Protein 2IQT (pdb70)

InterPro domains:
  IPR000741 Fructose-bisphosphate aldolase, class-I [PF00274] (51-195)
  IPR000741 Fructose-bisphosphate aldolase, class-I [PTHR11627] (18-182)
  IPR013785 Aldolase-type TIM barrel [G3DSA:3.20.20.70] (1-293)
  IPR023014 Fructose-bisphosphate aldolase class I, Gram-positive bacteria-type [MF_00729] (2-292)
  IPR023014 Fructose-bisphosphate aldolase class I, Gram-positive bacteria-type [cd00949] (3-292)

Foldseek 3Di:
DVLVVLQCLLDQFAFEEELADDLVCVQVLQVLQVRHPVNDDDSVSCVSSLVCLLCPFPLLQPSNHAEYEYHPVCCDDRPRNPQCCCCVVRVHQYEYEQDDDWDPDDQQWTADDDPCSLVSLLVCVVVVHAAYEEIEGQELGLVRLLVNQVSQVVSQVSSVVSNHAYERYYEYAPPRPCQQNSVVSNLVSNVVSLVVDDDHYEYALGPDQQPCVCVCPRPRAYEYEPNPPALVVSLVSLLRHARYAYHYYSRLQRPHHDPDDSVVNSCSNVSSVSSSNSRHD

Nearest PDB structures (foldseek):
  2iqt-assembly1_A-2  TM=9.995E-01  e=3.490E-53  Porphyromonas gingivalis W83
  5vyz-assembly1_D  TM=4.559E-01  e=9.485E-04  Lactococcus lactis
  2wzi-assembly1_A  TM=6.505E-01  e=6.776E-01  Bacteroides thetaiotaomicron VPI-5482
  5fky-assembly2_B  TM=4.372E-01  e=2.357E-01  Bacteroides thetaiotaomicron
  2w66-assembly2_B  TM=3.744E-01  e=8.080E-01  Bacteroides thetaiotaomicron VPI-5482

Radius of gyration: 18.09 Å; Cα contacts (8 Å, |Δi|>4): 514; chains: 1; bounding box: 42×44×44 Å

Organism: Porphyromonas gingivalis (strain ATCC BAA-308 / W83) (NCBI:txid242619)

B-factor: mean 35.45, std 6.92, range [2.0, 76.49]

CATH classification: 3.20.20.70

Structure (mmCIF, N/CA/C/O backbone):
data_2IQT
#
_entry.id   2IQT
#
_cell.length_a   68.737
_cell.length_b   68.737
_cell.length_c   154.113
_cell.angle_alpha   90.00
_cell.angle_beta   90.00
_cell.angle_gamma   120.00
#
_symmetry.space_group_name_H-M   'P 31 2 1'
#
loop_
_entity.id
_entity.type
_entity.pdbx_description
1 polymer 'Fructose-bisphosphate aldolase class 1'
2 water water
#
loop_
_atom_site.group_PDB
_atom_site.id
_atom_site.type_symbol
_atom_site.label_atom_id
_atom_site.label_alt_id
_atom_site.label_comp_id
_atom_site.label_asym_id
_atom_site.label_entity_id
_atom_site.label_seq_id
_atom_site.pdbx_PDB_ins_code
_atom_site.Cartn_x
_atom_site.Cartn_y
_atom_site.Cartn_z
_atom_site.occupancy
_atom_site.B_iso_or_equiv
_atom_site.auth_seq_id
_atom_site.auth_comp_id
_atom_site.auth_asym_id
_atom_site.auth_atom_id
_atom_site.pdbx_PDB_model_num
ATOM 1 N N . ASN A 1 2 ? 25.322 25.096 39.652 1.00 72.38 -1 ASN A N 1
ATOM 2 C CA . ASN A 1 2 ? 25.139 26.013 38.476 1.00 72.70 -1 ASN A CA 1
ATOM 3 C C . ASN A 1 2 ? 23.803 26.782 38.530 1.00 71.78 -1 ASN A C 1
ATOM 4 O O . ASN A 1 2 ? 23.777 28.017 38.651 1.00 71.62 -1 ASN A O 1
ATOM 9 N N . ALA A 1 3 ? 22.705 26.034 38.415 1.00 70.60 0 ALA A N 1
ATOM 10 C CA . ALA A 1 3 ? 21.370 26.602 38.505 1.00 69.02 0 ALA A CA 1
ATOM 11 C C . ALA A 1 3 ? 20.888 26.556 39.951 1.00 67.53 0 ALA A C 1
ATOM 12 O O . ALA A 1 3 ? 20.080 27.396 40.331 1.00 67.56 0 ALA A O 1
ATOM 22 N N . ASN A 1 5 ? 23.353 26.844 42.657 1.00 57.67 2 ASN A N 1
ATOM 23 C CA . ASN A 1 5 ? 24.197 28.025 42.847 1.00 55.09 2 ASN A CA 1
ATOM 24 C C . ASN A 1 5 ? 23.467 29.359 42.652 1.00 53.36 2 ASN A C 1
ATOM 25 O O . ASN A 1 5 ? 23.378 30.142 43.597 1.00 52.70 2 ASN A O 1
ATOM 30 N N . LYS A 1 6 ? 22.938 29.596 41.445 1.00 51.13 3 LYS A N 1
ATOM 31 C CA . LYS A 1 6 ? 22.220 30.836 41.116 1.00 49.30 3 LYS A CA 1
ATOM 32 C C . LYS A 1 6 ? 20.892 30.999 41.861 1.00 47.09 3 LYS A C 1
ATOM 33 O O . LYS A 1 6 ? 20.569 32.106 42.280 1.00 47.04 3 LYS A O 1
ATOM 39 N N . GLU A 1 7 ? 20.140 29.913 42.030 1.00 44.42 4 GLU A N 1
ATOM 40 C CA . GLU A 1 7 ? 18.924 29.912 42.856 1.00 43.01 4 GLU A CA 1
ATOM 41 C C . GLU A 1 7 ? 19.242 30.073 44.355 1.00 40.95 4 GLU A C 1
ATOM 42 O O . GLU A 1 7 ? 18.499 30.723 45.086 1.00 40.85 4 GLU A O 1
ATOM 48 N N . GLN A 1 8 ? 20.342 29.470 44.798 1.00 38.38 5 GLN A N 1
ATOM 49 C CA . GLN A 1 8 ? 20.810 29.624 46.149 1.00 36.48 5 GLN A CA 1
ATOM 50 C C . GLN A 1 8 ? 21.324 31.060 46.361 1.00 36.16 5 GLN A C 1
ATOM 51 O O . GLN A 1 8 ? 21.162 31.622 47.437 1.00 35.91 5 GLN A O 1
ATOM 57 N N . LEU A 1 9 ? 21.928 31.656 45.343 1.00 35.36 6 LEU A N 1
ATOM 58 C CA . LEU A 1 9 ? 22.507 32.980 45.509 1.00 35.76 6 LEU A CA 1
ATOM 59 C C . LEU A 1 9 ? 21.350 33.932 45.708 1.00 35.74 6 LEU A C 1
ATOM 60 O O . LEU A 1 9 ? 21.365 34.753 46.632 1.00 35.46 6 LEU A O 1
ATOM 65 N N . GLN A 1 10 ? 20.355 33.805 44.826 1.00 35.50 7 GLN A N 1
ATOM 66 C CA . GLN A 1 10 ? 19.096 34.542 44.929 1.00 35.53 7 GLN A CA 1
ATOM 67 C C . GLN A 1 10 ? 18.405 34.435 46.289 1.00 34.04 7 GLN A C 1
ATOM 68 O O . GLN A 1 10 ? 17.952 35.450 46.824 1.00 34.12 7 GLN A O 1
ATOM 74 N N A GLN A 1 11 ? 18.301 33.217 46.819 0.60 32.84 8 GLN A N 1
ATOM 75 N N B GLN A 1 11 ? 18.360 33.227 46.855 0.40 33.72 8 GLN A N 1
ATOM 76 C CA A GLN A 1 11 ? 17.717 33.017 48.138 0.60 32.09 8 GLN A CA 1
ATOM 77 C CA B GLN A 1 11 ? 17.727 32.983 48.158 0.40 33.55 8 GLN A CA 1
ATOM 78 C C A GLN A 1 11 ? 18.510 33.855 49.127 0.60 32.71 8 GLN A C 1
ATOM 79 C C B GLN A 1 11 ? 18.496 33.623 49.305 0.40 33.57 8 GLN A C 1
ATOM 80 O O A GLN A 1 11 ? 17.952 34.742 49.780 0.60 32.96 8 GLN A O 1
ATOM 81 O O B GLN A 1 11 ? 17.910 34.084 50.291 0.40 33.87 8 GLN A O 1
ATOM 100 N N . ARG A 1 13 ? 20.562 36.311 48.863 1.00 33.27 10 ARG A N 1
ATOM 101 C CA . ARG A 1 13 ? 20.450 37.746 48.704 1.00 34.83 10 ARG A CA 1
ATOM 102 C C . ARG A 1 13 ? 19.052 38.340 48.992 1.00 34.28 10 ARG A C 1
ATOM 103 O O . ARG A 1 13 ? 18.966 39.337 49.681 1.00 33.94 10 ARG A O 1
ATOM 111 N N A GLN A 1 14 ? 18.002 37.701 48.471 0.50 34.16 11 GLN A N 1
ATOM 112 N N B GLN A 1 14 ? 17.973 37.721 48.506 0.50 34.43 11 GLN A N 1
ATOM 113 C CA A GLN A 1 14 ? 16.661 38.279 48.450 0.50 34.24 11 GLN A CA 1
ATOM 114 C CA B GLN A 1 14 ? 16.659 38.380 48.547 0.50 34.72 11 GLN A CA 1
ATOM 115 C C A GLN A 1 14 ? 15.733 37.747 49.543 0.50 34.17 11 GLN A C 1
ATOM 116 C C B GLN A 1 14 ? 15.521 37.675 49.311 0.50 34.47 11 GLN A C 1
ATOM 117 O O A GLN A 1 14 ? 15.042 38.528 50.200 0.50 34.64 11 GLN A O 1
ATOM 118 O O B GLN A 1 14 ? 14.452 38.270 49.508 0.50 34.66 11 GLN A O 1
ATOM 129 N N . ALA A 1 15 ? 15.715 36.432 49.734 1.00 33.82 12 ALA A N 1
ATOM 130 C CA . ALA A 1 15 ? 14.686 35.776 50.550 1.00 33.91 12 ALA A CA 1
ATOM 131 C C . ALA A 1 15 ? 14.582 36.309 51.990 1.00 33.24 12 ALA A C 1
ATOM 132 O O . ALA A 1 15 ? 15.582 36.449 52.639 1.00 33.64 12 ALA A O 1
ATOM 134 N N . PRO A 1 16 ? 13.362 36.627 52.477 1.00 32.89 13 PRO A N 1
ATOM 135 C CA . PRO A 1 16 ? 13.249 36.926 53.900 1.00 32.69 13 PRO A CA 1
ATOM 136 C C . PRO A 1 16 ? 13.331 35.655 54.781 1.00 32.80 13 PRO A C 1
ATOM 137 O O . PRO A 1 16 ? 12.890 34.591 54.370 1.00 32.86 13 PRO A O 1
ATOM 141 N N . GLY A 1 17 ? 13.872 35.777 55.993 1.00 33.00 14 GLY A N 1
ATOM 142 C CA . GLY A 1 17 ? 14.086 34.615 56.842 1.00 32.50 14 GLY A CA 1
ATOM 143 C C . GLY A 1 17 ? 15.475 34.657 57.453 1.00 32.26 14 GLY A C 1
ATOM 144 O O . GLY A 1 17 ? 16.109 35.707 57.477 1.00 32.84 14 GLY A O 1
ATOM 145 N N . PHE A 1 18 ? 15.962 33.534 57.957 1.00 31.20 15 PHE A N 1
ATOM 146 C CA . PHE A 1 18 ? 17.200 33.576 58.711 1.00 31.05 15 PHE A CA 1
ATOM 147 C C . PHE A 1 18 ? 17.950 32.252 58.586 1.00 31.43 15 PHE A C 1
ATOM 148 O O . PHE A 1 18 ? 17.470 31.312 57.949 1.00 30.66 15 PHE A O 1
ATOM 156 N N . VAL A 1 19 ? 19.138 32.195 59.177 1.00 31.40 16 VAL A N 1
ATOM 157 C CA . VAL A 1 19 ? 19.958 31.025 59.031 1.00 31.38 16 VAL A CA 1
ATOM 158 C C . VAL A 1 19 ? 20.054 30.354 60.378 1.00 31.26 16 VAL A C 1
ATOM 159 O O . VAL A 1 19 ? 20.256 31.038 61.384 1.00 33.04 16 VAL A O 1
ATOM 163 N N . GLY A 1 20 ? 19.883 29.039 60.419 1.00 30.15 17 GLY A N 1
ATOM 164 C CA . GLY A 1 20 ? 20.130 28.290 61.650 1.00 30.73 17 GLY A CA 1
ATOM 165 C C . GLY A 1 20 ? 21.571 27.779 61.737 1.00 31.27 17 GLY A C 1
ATOM 166 O O . GLY A 1 20 ? 22.086 27.133 60.807 1.00 31.82 17 GLY A O 1
ATOM 167 N N . ALA A 1 21 ? 22.242 28.073 62.844 1.00 31.29 18 ALA A N 1
ATOM 168 C CA . ALA A 1 21 ? 23.653 27.667 62.988 1.00 31.32 18 ALA A CA 1
ATOM 169 C C . ALA A 1 21 ? 23.680 26.349 63.763 1.00 30.79 18 ALA A C 1
ATOM 170 O O . ALA A 1 21 ? 23.222 26.297 64.902 1.00 31.62 18 ALA A O 1
ATOM 172 N N . LEU A 1 22 ? 24.160 25.290 63.119 1.00 30.51 19 LEU A N 1
ATOM 173 C CA . LEU A 1 22 ? 24.211 23.945 63.687 1.00 30.37 19 LEU A CA 1
ATOM 174 C C . LEU A 1 22 ? 25.670 23.449 63.747 1.00 31.45 19 LEU A C 1
ATOM 175 O O . LEU A 1 22 ? 25.940 22.240 63.876 1.00 31.38 19 LEU A O 1
ATOM 180 N N . ASP A 1 23 ? 26.596 24.410 63.722 1.00 32.03 20 ASP A N 1
ATOM 181 C CA . ASP A 1 23 ? 27.960 24.154 63.385 1.00 33.42 20 ASP A CA 1
ATOM 182 C C . ASP A 1 23 ? 28.872 23.994 64.597 1.00 34.42 20 ASP A C 1
ATOM 183 O O . ASP A 1 23 ? 30.053 24.326 64.515 1.00 35.07 20 ASP A O 1
ATOM 188 N N . GLN A 1 24 ? 28.344 23.489 65.709 1.00 35.32 21 GLN A N 1
ATOM 189 C CA . GLN A 1 24 ? 29.178 23.270 66.902 1.00 35.70 21 GLN A CA 1
ATOM 190 C C . GLN A 1 24 ? 30.235 22.208 66.656 1.00 35.61 21 GLN A C 1
ATOM 191 O O . GLN A 1 24 ? 29.886 21.084 66.304 1.00 35.74 21 GLN A O 1
ATOM 197 N N . SER A 1 25 ? 31.509 22.567 66.849 1.00 35.62 22 SER A N 1
ATOM 198 C CA . SER A 1 25 ? 32.628 21.621 66.863 1.00 36.90 22 SER A CA 1
ATOM 199 C C . SER A 1 25 ? 32.501 20.612 68.020 1.00 37.56 22 SER A C 1
ATOM 200 O O . SER A 1 25 ? 31.640 20.758 68.893 1.00 37.31 22 SER A O 1
ATOM 203 N N . GLY A 1 26 ? 33.374 19.607 68.031 1.00 38.01 23 GLY A N 1
ATOM 204 C CA . GLY A 1 26 ? 33.401 18.614 69.096 1.00 38.90 23 GLY A CA 1
ATOM 205 C C . GLY A 1 26 ? 33.546 19.280 70.458 1.00 39.62 23 GLY A C 1
ATOM 206 O O . GLY A 1 26 ? 32.885 18.891 71.432 1.00 40.02 23 GLY A O 1
ATOM 207 N N . GLY A 1 27 ? 34.383 20.305 70.529 1.00 39.33 24 GLY A N 1
ATOM 208 C CA . GLY A 1 27 ? 34.634 20.955 71.801 1.00 39.57 24 GLY A CA 1
ATOM 209 C C . GLY A 1 27 ? 33.413 21.667 72.354 1.00 39.62 24 GLY A C 1
ATOM 210 O O . GLY A 1 27 ? 33.321 21.895 73.544 1.00 40.39 24 GLY A O 1
ATOM 211 N N . SER A 1 28 ? 32.482 22.041 71.489 1.00 39.35 25 SER A N 1
ATOM 212 C CA . SER A 1 28 ? 31.275 22.728 71.909 1.00 39.38 25 SER A CA 1
ATOM 213 C C . SER A 1 28 ? 30.033 21.819 71.942 1.00 39.62 25 SER A C 1
ATOM 214 O O . SER A 1 28 ? 28.932 22.287 72.245 1.00 39.90 25 SER A O 1
ATOM 217 N N . THR A 1 29 ? 30.182 20.528 71.644 1.00 39.60 26 THR A N 1
ATOM 218 C CA . THR A 1 29 ? 28.988 19.688 71.597 1.00 39.98 26 THR A CA 1
ATOM 219 C C . THR A 1 29 ? 28.450 19.218 72.950 1.00 39.65 26 THR A C 1
ATOM 220 O O . THR A 1 29 ? 27.244 19.098 73.093 1.00 40.10 26 THR A O 1
ATOM 224 N N . PRO A 1 30 ? 29.323 18.977 73.953 1.00 39.98 27 PRO A N 1
ATOM 225 C CA . PRO A 1 30 ? 28.767 18.634 75.294 1.00 39.38 27 PRO A CA 1
ATOM 226 C C . PRO A 1 30 ? 27.809 19.691 75.841 1.00 39.00 27 PRO A C 1
ATOM 227 O O . PRO A 1 30 ? 26.767 19.348 76.391 1.00 38.74 27 PRO A O 1
ATOM 231 N N . LYS A 1 31 ? 28.155 20.956 75.661 1.00 38.95 28 LYS A N 1
ATOM 232 C CA . LYS A 1 31 ? 27.347 22.089 76.116 1.00 39.89 28 LYS A CA 1
ATOM 233 C C . LYS A 1 31 ? 25.984 22.134 75.429 1.00 39.09 28 LYS A C 1
ATOM 234 O O . LYS A 1 31 ? 24.972 22.464 76.081 1.00 39.48 28 LYS A O 1
ATOM 240 N N . ALA A 1 32 ? 25.961 21.823 74.123 1.00 37.69 29 ALA A N 1
ATOM 241 C CA . ALA A 1 32 ? 24.716 21.812 73.362 1.00 36.89 29 ALA A CA 1
ATOM 242 C C . ALA A 1 32 ? 23.842 20.611 73.733 1.00 36.30 29 ALA A C 1
ATOM 243 O O . ALA A 1 32 ? 22.614 20.737 73.820 1.00 35.72 29 ALA A O 1
ATOM 245 N N . LEU A 1 33 ? 24.487 19.458 73.926 1.00 35.81 30 LEU A N 1
ATOM 246 C CA . LEU A 1 33 ? 23.820 18.244 74.365 1.00 35.86 30 LEU A CA 1
ATOM 247 C C . LEU A 1 33 ? 23.164 18.420 75.764 1.00 36.24 30 LEU A C 1
ATOM 248 O O . LEU A 1 33 ? 21.959 18.145 75.922 1.00 36.27 30 LEU A O 1
ATOM 253 N N . LYS A 1 34 ? 23.937 18.900 76.746 1.00 35.70 31 LYS A N 1
ATOM 254 C CA . LYS A 1 34 ? 23.432 19.185 78.101 1.00 36.45 31 LYS A CA 1
ATOM 255 C C . LYS A 1 34 ? 22.215 20.095 78.070 1.00 35.68 31 LYS A C 1
ATOM 256 O O . LYS A 1 34 ? 21.244 19.860 78.779 1.00 35.11 31 LYS A O 1
ATOM 262 N N . ALA A 1 35 ? 22.269 21.134 77.242 1.00 35.26 32 ALA A N 1
ATOM 263 C CA . ALA A 1 35 ? 21.151 22.076 77.105 1.00 34.71 32 ALA A CA 1
ATOM 264 C C . ALA A 1 35 ? 19.922 21.405 76.470 1.00 34.69 32 ALA A C 1
ATOM 265 O O . ALA A 1 35 ? 18.785 21.864 76.653 1.00 33.74 32 ALA A O 1
ATOM 267 N N . TYR A 1 36 ? 20.173 20.324 75.720 1.00 34.01 33 TYR A N 1
ATOM 268 C CA . TYR A 1 36 ? 19.112 19.464 75.177 1.00 33.64 33 TYR A CA 1
ATOM 269 C C . TYR A 1 36 ? 18.720 18.328 76.200 1.00 33.75 33 TYR A C 1
ATOM 270 O O . TYR A 1 36 ? 17.937 17.424 75.887 1.00 33.82 33 TYR A O 1
ATOM 279 N N . GLY A 1 37 ? 19.259 18.382 77.413 1.00 33.57 34 GLY A N 1
ATOM 280 C CA . GLY A 1 37 ? 18.913 17.403 78.441 1.00 34.60 34 GLY A CA 1
ATOM 281 C C . GLY A 1 37 ? 19.745 16.130 78.383 1.00 36.03 34 GLY A C 1
ATOM 282 O O . GLY A 1 37 ? 19.412 15.108 79.019 1.00 35.30 34 GLY A O 1
ATOM 283 N N . ILE A 1 38 ? 20.817 16.168 77.592 1.00 37.47 35 ILE A N 1
ATOM 284 C CA . ILE A 1 38 ? 21.728 15.038 77.534 1.00 38.89 35 ILE A CA 1
ATOM 285 C C . ILE A 1 38 ? 23.029 15.367 78.281 1.00 39.43 35 ILE A C 1
ATOM 286 O O . ILE A 1 38 ? 23.901 16.059 77.762 1.00 38.84 35 ILE A O 1
ATOM 291 N N . GLN A 1 39 ? 23.120 14.874 79.515 1.00 40.21 36 GLN A N 1
ATOM 292 C CA . GLN A 1 39 ? 24.224 15.194 80.406 1.00 41.69 36 GLN A CA 1
ATOM 293 C C . GLN A 1 39 ? 25.482 14.438 79.973 1.00 42.56 36 GLN A C 1
ATOM 294 O O . GLN A 1 39 ? 25.380 13.321 79.473 1.00 41.80 36 GLN A O 1
ATOM 300 N N . PRO A 1 40 ? 26.682 15.031 80.198 1.00 43.69 37 PRO A N 1
ATOM 301 C CA . PRO A 1 40 ? 27.967 14.410 79.799 1.00 44.08 37 PRO A CA 1
ATOM 302 C C . PRO A 1 40 ? 28.001 12.958 80.259 1.00 45.01 37 PRO A C 1
ATOM 303 O O . PRO A 1 40 ? 28.500 12.080 79.553 1.00 44.97 37 PRO A O 1
ATOM 307 N N A ASP A 1 41 ? 27.393 12.729 81.424 0.50 45.45 38 ASP A N 1
ATOM 308 N N B ASP A 1 41 ? 27.549 12.781 81.501 0.50 45.47 38 ASP A N 1
ATOM 309 C CA A ASP A 1 41 ? 27.351 11.439 82.091 0.50 45.76 38 ASP A CA 1
ATOM 310 C CA B ASP A 1 41 ? 27.077 11.551 82.139 0.50 45.75 38 ASP A CA 1
ATOM 311 C C A ASP A 1 41 ? 26.619 10.352 81.276 0.50 45.64 38 ASP A C 1
ATOM 312 C C B ASP A 1 41 ? 26.700 10.390 81.222 0.50 45.64 38 ASP A C 1
ATOM 313 O O A ASP A 1 41 ? 26.634 9.186 81.671 0.50 45.34 38 ASP A O 1
ATOM 314 O O B ASP A 1 41 ? 27.041 9.239 81.486 0.50 45.34 38 ASP A O 1
ATOM 323 N N . ALA A 1 42 ? 25.993 10.721 80.149 1.00 45.62 39 ALA A N 1
ATOM 324 C CA . ALA A 1 42 ? 25.165 9.766 79.380 1.00 45.78 39 ALA A CA 1
ATOM 325 C C . ALA A 1 42 ? 25.818 9.088 78.194 1.00 46.11 39 ALA A C 1
ATOM 326 O O . ALA A 1 42 ? 25.197 8.258 77.530 1.00 46.25 39 ALA A O 1
ATOM 328 N N . TYR A 1 43 ? 27.055 9.472 77.915 1.00 46.60 40 TYR A N 1
ATOM 329 C CA . TYR A 1 43 ? 27.849 8.899 76.840 1.00 46.80 40 TYR A CA 1
ATOM 330 C C . TYR A 1 43 ? 29.263 8.940 77.356 1.00 48.25 40 TYR A C 1
ATOM 331 O O . TYR A 1 43 ? 29.564 9.773 78.212 1.00 48.29 40 TYR A O 1
ATOM 340 N N . GLN A 1 44 ? 30.136 8.060 76.864 1.00 49.81 41 GLN A N 1
ATOM 341 C CA . GLN A 1 44 ? 31.535 8.098 77.325 1.00 51.70 41 GLN A CA 1
ATOM 342 C C . GLN A 1 44 ? 32.580 7.811 76.264 1.00 50.93 41 GLN A C 1
ATOM 343 O O . GLN A 1 44 ? 33.745 7.571 76.579 1.00 51.14 41 GLN A O 1
ATOM 349 N N . SER A 1 45 ? 32.157 7.869 75.011 1.00 50.15 42 SER A N 1
ATOM 350 C CA . SER A 1 45 ? 33.097 7.994 73.927 1.00 49.47 42 SER A CA 1
ATOM 351 C C . SER A 1 45 ? 32.711 9.178 73.064 1.00 49.07 42 SER A C 1
ATOM 352 O O . SER A 1 45 ? 31.585 9.666 73.112 1.00 48.62 42 SER A O 1
ATOM 355 N N . GLU A 1 46 ? 33.683 9.645 72.291 1.00 48.97 43 GLU A N 1
ATOM 356 C CA . GLU A 1 46 ? 33.495 10.724 71.355 1.00 48.54 43 GLU A CA 1
ATOM 357 C C . GLU A 1 46 ? 32.537 10.341 70.219 1.00 47.93 43 GLU A C 1
ATOM 358 O O . GLU A 1 46 ? 31.770 11.197 69.737 1.00 48.10 43 GLU A O 1
ATOM 364 N N A GLU A 1 47 ? 32.578 9.070 69.803 0.55 47.73 44 GLU A N 1
ATOM 365 N N B GLU A 1 47 ? 32.583 9.068 69.828 0.15 47.70 44 GLU A N 1
ATOM 366 N N C GLU A 1 47 ? 32.555 9.077 69.802 0.30 47.48 44 GLU A N 1
ATOM 367 C CA A GLU A 1 47 ? 31.692 8.540 68.752 0.55 47.58 44 GLU A CA 1
ATOM 368 C CA B GLU A 1 47 ? 31.741 8.505 68.771 0.15 47.36 44 GLU A CA 1
ATOM 369 C CA C GLU A 1 47 ? 31.683 8.640 68.708 0.30 46.98 44 GLU A CA 1
ATOM 370 C C A GLU A 1 47 ? 30.237 8.569 69.196 0.55 47.16 44 GLU A C 1
ATOM 371 C C B GLU A 1 47 ? 30.267 8.505 69.175 0.15 47.11 44 GLU A C 1
ATOM 372 C C C GLU A 1 47 ? 30.222 8.459 69.152 0.30 46.88 44 GLU A C 1
ATOM 373 O O A GLU A 1 47 ? 29.345 8.971 68.441 0.55 47.23 44 GLU A O 1
ATOM 374 O O B GLU A 1 47 ? 29.392 8.835 68.373 0.15 47.13 44 GLU A O 1
ATOM 375 O O C GLU A 1 47 ? 29.305 8.622 68.346 0.30 46.95 44 GLU A O 1
ATOM 391 N N . GLU A 1 48 ? 30.012 8.132 70.428 1.00 46.87 45 GLU A N 1
ATOM 392 C CA . GLU A 1 48 ? 28.673 8.136 71.022 1.00 46.30 45 GLU A CA 1
ATOM 393 C C . GLU A 1 48 ? 28.164 9.578 71.163 1.00 44.74 45 GLU A C 1
ATOM 394 O O . GLU A 1 48 ? 27.028 9.854 70.829 1.00 44.98 45 GLU A O 1
ATOM 408 N N . PHE A 1 50 ? 28.991 12.162 69.297 1.00 41.23 47 PHE A N 1
ATOM 409 C CA . PHE A 1 50 ? 28.754 12.682 67.965 1.00 40.90 47 PHE A CA 1
ATOM 410 C C . PHE A 1 50 ? 27.512 12.114 67.314 1.00 41.25 47 PHE A C 1
ATOM 411 O O . PHE A 1 50 ? 26.852 12.807 66.530 1.00 41.80 47 PHE A O 1
ATOM 419 N N . ASP A 1 51 ? 27.191 10.859 67.631 1.00 41.18 48 ASP A N 1
ATOM 420 C CA . ASP A 1 51 ? 25.920 10.260 67.224 1.00 41.31 48 ASP A CA 1
ATOM 421 C C . ASP A 1 51 ? 24.786 11.023 67.867 1.00 39.77 48 ASP A C 1
ATOM 422 O O . ASP A 1 51 ? 23.797 11.368 67.215 1.00 39.34 48 ASP A O 1
ATOM 427 N N . LEU A 1 52 ? 24.940 11.250 69.170 1.00 37.85 49 LEU A N 1
ATOM 428 C CA . LEU A 1 52 ? 23.923 11.878 69.968 1.00 36.34 49 LEU A CA 1
ATOM 429 C C . LEU A 1 52 ? 23.572 13.291 69.436 1.00 36.44 49 LEU A C 1
ATOM 430 O O . LEU A 1 52 ? 22.392 13.612 69.240 1.00 35.52 49 LEU A O 1
ATOM 435 N N . ILE A 1 53 ? 24.586 14.115 69.157 1.00 36.76 50 ILE A N 1
ATOM 436 C CA . ILE A 1 53 ? 24.315 15.421 68.560 1.00 37.35 50 ILE A CA 1
ATOM 437 C C . ILE A 1 53 ? 23.829 15.242 67.113 1.00 37.79 50 ILE A C 1
ATOM 438 O O . ILE A 1 53 ? 23.096 16.074 66.626 1.00 38.23 50 ILE A O 1
ATOM 443 N N . HIS A 1 54 ? 24.201 14.156 66.436 1.00 38.18 51 HIS A N 1
ATOM 444 C CA . HIS A 1 54 ? 23.686 13.975 65.082 1.00 39.14 51 HIS A CA 1
ATOM 445 C C . HIS A 1 54 ? 22.210 13.590 65.062 1.00 39.46 51 HIS A C 1
ATOM 446 O O . HIS A 1 54 ? 21.482 13.979 64.147 1.00 39.84 51 HIS A O 1
ATOM 453 N N . GLN A 1 55 ? 21.771 12.835 66.063 1.00 39.48 52 GLN A N 1
ATOM 454 C CA . GLN A 1 55 ? 20.353 12.525 66.184 1.00 40.11 52 GLN A CA 1
ATOM 455 C C . GLN A 1 55 ? 19.563 13.806 66.429 1.00 39.29 52 GLN A C 1
ATOM 456 O O . GLN A 1 55 ? 18.523 13.993 65.816 1.00 39.19 52 GLN A O 1
ATOM 470 N N . ARG A 1 57 ? 20.358 17.053 65.630 1.00 35.67 54 ARG A N 1
ATOM 471 C CA . ARG A 1 57 ? 20.271 17.788 64.382 1.00 35.27 54 ARG A CA 1
ATOM 472 C C . ARG A 1 57 ? 19.348 17.129 63.345 1.00 33.99 54 ARG A C 1
ATOM 473 O O . ARG A 1 57 ? 18.628 17.824 62.666 1.00 33.61 54 ARG A O 1
ATOM 481 N N . THR A 1 58 ? 19.357 15.804 63.253 1.00 34.07 55 THR A N 1
ATOM 482 C CA . THR A 1 58 ? 18.455 15.075 62.359 1.00 34.72 55 THR A CA 1
ATOM 483 C C . THR A 1 58 ? 17.015 15.325 62.768 1.00 35.80 55 THR A C 1
ATOM 484 O O . THR A 1 58 ? 16.142 15.538 61.913 1.00 36.93 55 THR A O 1
ATOM 488 N N . ARG A 1 59 ? 16.775 15.299 64.077 1.00 35.71 56 ARG A N 1
ATOM 489 C CA . ARG A 1 59 ? 15.451 15.522 64.609 1.00 35.80 56 ARG A CA 1
ATOM 490 C C . ARG A 1 59 ? 14.988 16.942 64.311 1.00 35.43 56 ARG A C 1
ATOM 491 O O . ARG A 1 59 ? 13.822 17.157 64.029 1.00 36.48 56 ARG A O 1
ATOM 507 N N . ILE A 1 61 ? 16.212 18.806 61.639 1.00 34.50 58 ILE A N 1
ATOM 508 C CA . ILE A 1 61 ? 16.160 18.989 60.197 1.00 34.21 58 ILE A CA 1
ATOM 509 C C . ILE A 1 61 ? 14.976 18.271 59.566 1.00 34.55 58 ILE A C 1
ATOM 510 O O . ILE A 1 61 ? 14.372 18.791 58.613 1.00 33.93 58 ILE A O 1
ATOM 515 N N . THR A 1 62 ? 14.621 17.106 60.121 1.00 34.83 59 THR A N 1
ATOM 516 C CA . THR A 1 62 ? 13.487 16.329 59.599 1.00 35.38 59 THR A CA 1
ATOM 517 C C . THR A 1 62 ? 12.159 16.811 60.140 1.00 35.88 59 THR A C 1
ATOM 518 O O . THR A 1 62 ? 11.108 16.450 59.628 1.00 36.28 59 THR A O 1
ATOM 522 N N . SER A 1 63 ? 12.198 17.638 61.171 1.00 36.55 60 SER A N 1
ATOM 523 C CA . SER A 1 63 ? 10.967 18.162 61.733 1.00 37.13 60 SER A CA 1
ATOM 524 C C . SER A 1 63 ? 10.211 19.085 60.769 1.00 37.56 60 SER A C 1
ATOM 525 O O . SER A 1 63 ? 10.840 19.851 60.032 1.00 38.03 60 SER A O 1
ATOM 528 N N . PRO A 1 64 ? 8.857 19.025 60.776 1.00 38.02 61 PRO A N 1
ATOM 529 C CA . PRO A 1 64 ? 8.031 19.933 59.964 1.00 38.56 61 PRO A CA 1
ATOM 530 C C . PRO A 1 64 ? 8.353 21.409 60.175 1.00 38.66 61 PRO A C 1
ATOM 531 O O . PRO A 1 64 ? 8.044 22.242 59.324 1.00 39.72 61 PRO A O 1
ATOM 535 N N . ALA A 1 65 ? 8.940 21.743 61.306 1.00 37.68 62 ALA A N 1
ATOM 536 C CA . ALA A 1 65 ? 9.224 23.122 61.575 1.00 37.30 62 ALA A CA 1
ATOM 537 C C . ALA A 1 6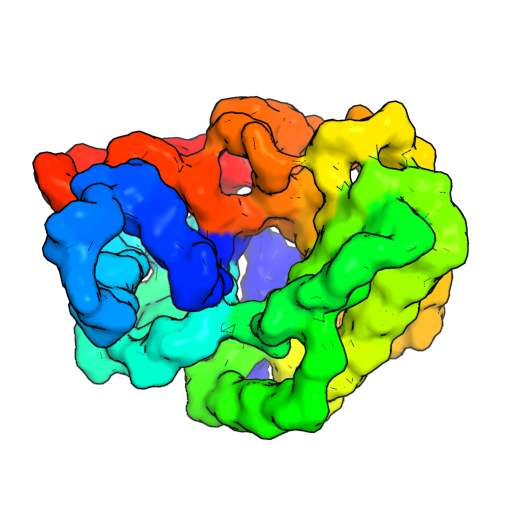5 ? 10.323 23.609 60.629 1.00 37.42 62 ALA A C 1
ATOM 538 O O . ALA A 1 65 ? 10.335 24.761 60.223 1.00 38.11 62 ALA A O 1
ATOM 540 N N . PHE A 1 66 ? 11.234 22.720 60.260 1.00 37.30 63 PHE A N 1
ATOM 541 C CA . PHE A 1 66 ? 12.286 23.055 59.316 1.00 36.66 63 PHE A CA 1
ATOM 542 C C . PHE A 1 66 ? 11.839 23.079 57.861 1.00 36.91 63 PHE A C 1
ATOM 543 O O . PHE A 1 66 ? 12.671 23.249 56.964 1.00 36.84 63 PHE A O 1
ATOM 551 N N . ALA A 1 67 ? 10.537 22.904 57.617 1.00 36.67 64 ALA A N 1
ATOM 552 C CA . ALA A 1 67 ? 10.035 22.908 56.238 1.00 37.05 64 ALA A CA 1
ATOM 553 C C . ALA A 1 67 ? 9.259 24.182 55.926 1.00 37.13 64 ALA A C 1
ATOM 554 O O . ALA A 1 67 ? 8.389 24.183 55.085 1.00 38.77 64 ALA A O 1
ATOM 556 N N . THR A 1 68 ? 9.612 25.276 56.569 1.00 37.17 65 THR A N 1
ATOM 557 C CA . THR A 1 68 ? 8.808 26.491 56.542 1.00 37.19 65 THR A CA 1
ATOM 558 C C . THR A 1 68 ? 9.230 27.570 55.577 1.00 36.73 65 THR A C 1
ATOM 559 O O . THR A 1 68 ? 8.446 28.478 55.324 1.00 37.95 65 THR A O 1
ATOM 563 N N . GLY A 1 69 ? 10.473 27.553 55.109 1.00 35.84 66 GLY A N 1
ATOM 564 C CA . GLY A 1 69 ? 10.967 28.683 54.322 1.00 34.71 66 GLY A CA 1
ATOM 565 C C . GLY A 1 69 ? 11.350 29.936 55.108 1.00 33.99 66 GLY A C 1
ATOM 566 O O . GLY A 1 69 ? 11.828 30.939 54.524 1.00 33.73 66 GLY A O 1
ATOM 567 N N . LYS A 1 70 ? 11.144 29.886 56.420 1.00 33.21 67 LYS A N 1
ATOM 568 C CA . LYS A 1 70 ? 11.544 30.978 57.314 1.00 32.52 67 LYS A CA 1
ATOM 569 C C . LYS A 1 70 ? 13.027 30.907 57.577 1.00 31.73 67 LYS A C 1
ATOM 570 O O . LYS A 1 70 ? 13.684 31.918 57.770 1.00 30.64 67 LYS A O 1
ATOM 576 N N . ILE A 1 71 ? 13.536 29.682 57.568 1.00 31.91 68 ILE A N 1
ATOM 577 C CA . ILE A 1 71 ? 14.977 29.398 57.611 1.00 31.56 68 ILE A CA 1
ATOM 578 C C . ILE A 1 71 ? 15.500 29.261 56.186 1.00 31.52 68 ILE A C 1
ATOM 579 O O . ILE A 1 71 ? 15.131 28.335 55.493 1.00 32.20 68 ILE A O 1
ATOM 584 N N . ILE A 1 72 ? 16.348 30.188 55.758 1.00 31.04 69 ILE A N 1
ATOM 585 C CA . ILE A 1 72 ? 16.833 30.181 54.397 1.00 30.84 69 ILE A CA 1
ATOM 586 C C . ILE A 1 72 ? 18.222 29.536 54.234 1.00 30.68 69 ILE A C 1
ATOM 587 O O . ILE A 1 72 ? 18.574 29.079 53.150 1.00 30.78 69 ILE A O 1
ATOM 592 N N . GLY A 1 73 ? 19.007 29.508 55.305 1.00 30.08 70 GLY A N 1
ATOM 593 C CA . GLY A 1 73 ? 20.295 28.847 55.275 1.00 29.28 70 GLY A CA 1
ATOM 594 C C . GLY A 1 73 ? 20.603 28.091 56.544 1.00 28.76 70 GLY A C 1
ATOM 595 O O . GLY A 1 73 ? 20.077 28.424 57.613 1.00 28.06 70 GLY A O 1
ATOM 596 N N . VAL A 1 74 ? 21.454 27.078 56.435 1.00 28.01 71 VAL A N 1
ATOM 597 C CA . VAL A 1 74 ? 21.866 26.349 57.615 1.00 28.41 71 VAL A CA 1
ATOM 598 C C . VAL A 1 74 ? 23.392 26.147 57.590 1.00 28.84 71 VAL A C 1
ATOM 599 O O . VAL A 1 74 ? 23.978 25.837 56.526 1.00 29.71 71 VAL A O 1
ATOM 603 N N . ILE A 1 75 ? 24.039 26.360 58.737 1.00 27.96 72 ILE A N 1
ATOM 604 C CA . ILE A 1 75 ? 25.485 26.219 58.830 1.00 27.02 72 ILE A CA 1
ATOM 605 C C . ILE A 1 75 ? 25.789 24.887 59.483 1.00 27.69 72 ILE A C 1
ATOM 606 O O . ILE A 1 75 ? 25.235 24.583 60.544 1.00 26.52 72 ILE A O 1
ATOM 611 N N . LEU A 1 76 ? 26.695 24.111 58.866 1.00 28.28 73 LEU A N 1
ATOM 612 C CA . LEU A 1 76 ? 27.000 22.736 59.304 1.00 28.88 73 LEU A CA 1
ATOM 613 C C . LEU A 1 76 ? 28.388 22.607 59.882 1.00 30.02 73 LEU A C 1
ATOM 614 O O . LEU A 1 76 ? 29.302 23.294 59.444 1.00 30.16 73 LEU A O 1
ATOM 619 N N . PHE A 1 77 ? 28.527 21.743 60.894 1.00 31.26 74 PHE A N 1
ATOM 620 C CA . PHE A 1 77 ? 29.817 21.235 61.306 1.00 32.09 74 PHE A CA 1
ATOM 621 C C . PHE A 1 77 ? 30.324 20.233 60.255 1.00 32.95 74 PHE A C 1
ATOM 622 O O . PHE A 1 77 ? 29.535 19.518 59.628 1.00 32.11 74 PHE A O 1
ATOM 630 N N . GLU A 1 78 ? 31.642 20.178 60.052 1.00 34.04 75 GLU A N 1
ATOM 631 C CA . GLU A 1 78 ? 32.188 19.285 59.018 1.00 34.86 75 GLU A CA 1
ATOM 632 C C . GLU A 1 78 ? 31.729 17.840 59.174 1.00 35.00 75 GLU A C 1
ATOM 633 O O . GLU A 1 78 ? 31.450 17.199 58.179 1.00 35.82 75 GLU A O 1
ATOM 639 N N . ARG A 1 79 ? 31.616 17.324 60.394 1.00 35.16 76 ARG A N 1
ATOM 640 C CA . ARG A 1 79 ? 31.202 15.920 60.537 1.00 36.06 76 ARG A CA 1
ATOM 641 C C . ARG A 1 79 ? 29.779 15.696 60.015 1.00 35.83 76 ARG A C 1
ATOM 642 O O . ARG A 1 79 ? 29.494 14.671 59.380 1.00 36.66 7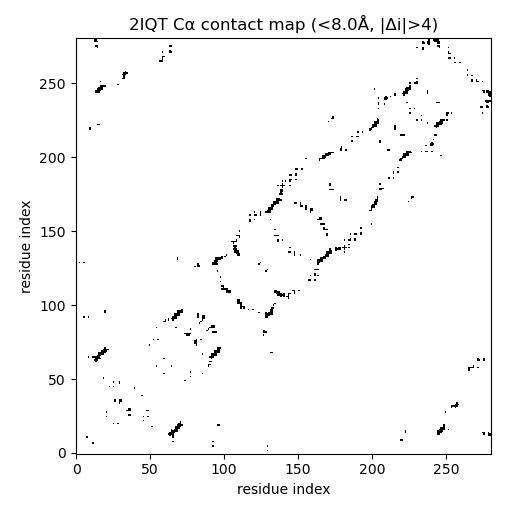6 ARG A O 1
ATOM 650 N N . THR A 1 80 ? 28.900 16.655 60.276 1.00 34.33 77 THR A N 1
ATOM 651 C CA . THR A 1 80 ? 27.540 16.591 59.783 1.00 33.18 77 THR A CA 1
ATOM 652 C C . THR A 1 80 ? 27.446 16.587 58.267 1.00 33.17 77 THR A C 1
ATOM 653 O O . THR A 1 80 ? 26.593 15.908 57.704 1.00 33.79 77 THR A O 1
ATOM 665 N N . ARG A 1 82 ? 29.508 15.219 56.397 1.00 33.33 79 ARG A N 1
ATOM 666 C CA . ARG A 1 82 ? 29.942 13.867 55.984 1.00 33.70 79 ARG A CA 1
ATOM 667 C C . ARG A 1 82 ? 28.942 12.811 56.397 1.00 33.50 79 ARG A C 1
ATOM 668 O O . ARG A 1 82 ? 29.108 11.642 56.059 1.00 33.93 79 ARG A O 1
ATOM 676 N N . GLY A 1 83 ? 27.905 13.239 57.116 1.00 33.38 80 GLY A N 1
ATOM 677 C CA . GLY A 1 83 ? 26.847 12.357 57.584 1.00 33.96 80 GLY A CA 1
ATOM 678 C C . GLY A 1 83 ? 25.629 12.408 56.679 1.00 34.48 80 GLY A C 1
ATOM 679 O O . GLY A 1 83 ? 25.624 13.064 55.631 1.00 34.32 80 GLY A O 1
ATOM 680 N N . LYS A 1 84 ? 24.582 11.719 57.088 1.00 35.16 81 LYS A N 1
ATOM 681 C CA . LYS A 1 84 ? 23.386 11.623 56.270 1.00 36.73 81 LYS A CA 1
ATOM 682 C C . LYS A 1 84 ? 22.151 11.979 57.082 1.00 37.32 81 LYS A C 1
ATOM 683 O O . LYS A 1 84 ? 22.109 11.847 58.322 1.00 36.70 81 LYS A O 1
ATOM 689 N N . ILE A 1 85 ? 21.135 12.394 56.347 1.00 38.03 82 ILE A N 1
ATOM 690 C CA . ILE A 1 85 ? 19.820 12.568 56.878 1.00 39.12 82 ILE A CA 1
ATOM 691 C C . ILE A 1 85 ? 18.864 11.799 55.983 1.00 40.61 82 ILE A C 1
ATOM 692 O O . ILE A 1 85 ? 18.762 12.060 54.776 1.00 40.13 82 ILE A O 1
ATOM 697 N N . GLU A 1 86 ? 18.191 10.825 56.589 1.00 41.88 83 GLU A N 1
ATOM 698 C CA . GLU A 1 86 ? 17.303 9.943 55.871 1.00 43.96 83 GLU A CA 1
ATOM 699 C C . GLU A 1 86 ? 18.019 9.368 54.635 1.00 44.02 83 GLU A C 1
ATOM 700 O O . GLU A 1 86 ? 17.508 9.402 53.505 1.00 43.63 83 GLU A O 1
ATOM 706 N N . GLY A 1 87 ? 19.232 8.864 54.888 1.00 44.23 84 GLY A N 1
ATOM 707 C CA . GLY A 1 87 ? 20.030 8.147 53.887 1.00 44.58 84 GLY A CA 1
ATOM 708 C C . GLY A 1 87 ? 20.554 9.015 52.765 1.00 44.54 84 GLY A C 1
ATOM 709 O O . GLY A 1 87 ? 20.917 8.530 51.710 1.00 44.98 84 GLY A O 1
ATOM 718 N N . PRO A 1 89 ? 23.106 12.549 51.999 1.00 41.39 86 PRO A N 1
ATOM 719 C CA . PRO A 1 89 ? 24.080 13.557 52.470 1.00 40.16 86 PRO A CA 1
ATOM 720 C C . PRO A 1 89 ? 23.386 14.841 52.956 1.00 39.32 86 PRO A C 1
ATOM 721 O O . PRO A 1 89 ? 22.487 15.381 52.261 1.00 38.84 86 PRO A O 1
ATOM 725 N N . THR A 1 90 ? 23.801 15.306 54.138 1.00 37.58 87 THR A N 1
ATOM 726 C CA . THR A 1 90 ? 23.105 16.365 54.866 1.00 35.89 87 THR A CA 1
ATOM 727 C C . THR A 1 90 ? 22.870 17.614 54.033 1.00 35.27 87 THR A C 1
ATOM 728 O O . THR A 1 90 ? 21.739 18.101 53.965 1.00 35.61 87 THR A O 1
ATOM 732 N N . ALA A 1 91 ? 23.910 18.104 53.360 1.00 34.14 88 ALA A N 1
ATOM 733 C CA . ALA A 1 91 ? 23.789 19.312 52.536 1.00 33.72 88 ALA A CA 1
ATOM 734 C C . ALA A 1 91 ? 22.775 19.131 51.421 1.00 33.78 88 ALA A C 1
ATOM 735 O O . ALA A 1 91 ? 21.939 20.013 51.181 1.00 34.13 88 ALA A O 1
ATOM 737 N N . ASP A 1 92 ? 22.834 17.976 50.758 1.00 33.60 89 ASP A N 1
ATOM 738 C CA . ASP A 1 92 ? 21.864 17.647 49.735 1.00 34.06 89 ASP A CA 1
ATOM 739 C C . ASP A 1 92 ? 20.411 17.593 50.262 1.00 33.60 89 ASP A C 1
ATOM 740 O O . A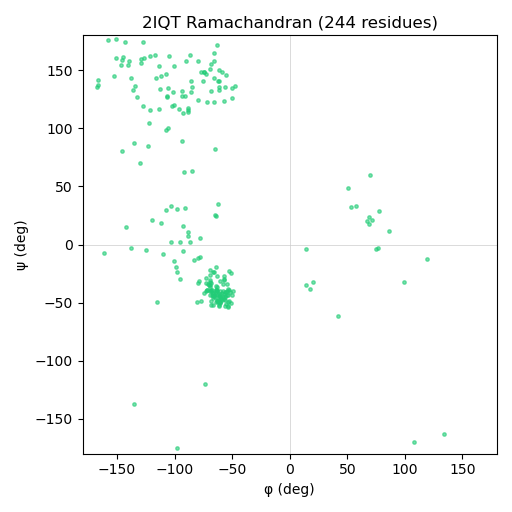SP A 1 92 ? 19.485 18.057 49.624 1.00 33.20 89 ASP A O 1
ATOM 745 N N . PHE A 1 93 ? 20.225 17.041 51.447 1.00 33.64 90 PHE A N 1
ATOM 746 C CA . PHE A 1 93 ? 18.911 17.002 52.037 1.00 33.48 90 PHE A CA 1
ATOM 747 C C . PHE A 1 93 ? 18.434 18.405 52.374 1.00 33.40 90 PHE A C 1
ATOM 748 O O . PHE A 1 93 ? 17.270 18.736 52.156 1.00 32.89 90 PHE A O 1
ATOM 756 N N . LEU A 1 94 ? 19.338 19.226 52.919 1.00 33.10 91 LEU A N 1
ATOM 757 C CA . LEU A 1 94 ? 18.991 20.603 53.215 1.00 32.57 91 LEU A CA 1
ATOM 758 C C . LEU A 1 94 ? 18.424 21.283 51.969 1.00 32.75 91 LEU A C 1
ATOM 759 O O . LEU A 1 94 ? 17.344 21.867 52.023 1.00 32.21 91 LEU A O 1
ATOM 764 N N . TRP A 1 95 ? 19.118 21.164 50.841 1.00 32.81 92 TRP A N 1
ATOM 765 C CA . TRP A 1 95 ? 18.644 21.831 49.609 1.00 33.28 92 TRP A CA 1
ATOM 766 C C . TRP A 1 95 ? 17.535 21.122 48.831 1.00 33.46 92 TRP A C 1
ATOM 767 O O . TRP A 1 95 ? 16.531 21.732 48.502 1.00 33.94 92 TRP A O 1
ATOM 778 N N . GLU A 1 96 ? 17.698 19.838 48.560 1.00 34.67 93 GLU A N 1
ATOM 779 C CA . GLU A 1 96 ? 16.733 19.104 47.723 1.00 36.55 93 GLU A CA 1
ATOM 780 C C . GLU A 1 96 ? 15.389 18.842 48.370 1.00 36.00 93 GLU A C 1
ATOM 781 O O . GLU A 1 96 ? 14.389 18.807 47.670 1.00 36.26 93 GLU A O 1
ATOM 787 N N . LYS A 1 97 ? 15.384 18.629 49.684 1.00 35.53 94 LYS A N 1
ATOM 788 C CA . LYS A 1 97 ? 14.179 18.228 50.399 1.00 35.40 94 LYS A CA 1
ATOM 789 C C . LYS A 1 97 ? 13.602 19.299 51.311 1.00 35.23 94 LYS A C 1
ATOM 790 O O . LYS A 1 97 ? 12.518 19.103 51.855 1.00 36.27 94 LYS A O 1
ATOM 796 N N . ARG A 1 98 ? 14.326 20.403 51.502 1.00 34.49 95 ARG A N 1
ATOM 797 C CA . ARG A 1 98 ? 13.934 21.442 52.432 1.00 33.44 95 ARG A CA 1
ATOM 798 C C . ARG A 1 98 ? 14.143 22.846 51.891 1.00 32.62 95 ARG A C 1
ATOM 799 O O . ARG A 1 98 ? 13.792 23.823 52.541 1.00 32.42 95 ARG A O 1
ATOM 807 N N . HIS A 1 99 ? 14.705 22.966 50.700 1.00 31.74 96 HIS A N 1
ATOM 808 C CA . HIS A 1 99 ? 14.957 24.289 50.123 1.00 31.91 96 HIS A CA 1
ATOM 809 C C . HIS A 1 99 ? 15.754 25.256 51.019 1.00 31.61 96 HIS A C 1
ATOM 810 O O . HIS A 1 99 ? 15.542 26.473 50.968 1.00 32.09 96 HIS A O 1
ATOM 817 N N . ILE A 1 100 ? 16.664 24.696 51.823 1.00 31.19 97 ILE A N 1
ATOM 818 C CA . ILE A 1 100 ? 17.565 25.437 52.691 1.00 29.96 97 ILE A CA 1
ATOM 819 C C . ILE A 1 100 ? 18.996 25.412 52.113 1.00 30.38 97 ILE A C 1
ATOM 820 O O . ILE A 1 100 ? 19.549 24.357 51.794 1.00 30.88 97 ILE A O 1
ATOM 825 N N . VAL A 1 101 ? 19.587 26.583 51.961 1.00 30.40 98 VAL A N 1
ATOM 826 C CA . VAL A 1 101 ? 20.950 26.693 51.476 1.00 30.09 98 VAL A CA 1
ATOM 827 C C . VAL A 1 101 ? 21.954 26.215 52.535 1.00 30.16 98 VAL A C 1
ATOM 828 O O . VAL A 1 101 ? 21.991 26.736 53.653 1.00 30.85 98 VAL A O 1
ATOM 832 N N . PRO A 1 102 ? 22.781 25.221 52.181 1.00 29.73 99 PRO A N 1
ATOM 833 C CA . PRO A 1 102 ? 23.739 24.678 53.128 1.00 29.16 99 PRO A CA 1
ATOM 834 C C . PRO A 1 102 ? 25.057 25.481 53.189 1.00 29.17 99 PRO A C 1
ATOM 835 O O . PRO A 1 102 ? 25.577 25.880 52.143 1.00 29.64 99 PRO A O 1
ATOM 839 N N . PHE A 1 103 ? 25.561 25.743 54.402 1.00 28.52 100 PHE A N 1
ATOM 840 C CA . PHE A 1 103 ? 26.925 26.288 54.617 1.00 28.24 100 PHE A CA 1
ATOM 841 C C . PHE A 1 103 ? 27.763 25.351 55.505 1.00 28.23 100 PHE A C 1
ATOM 842 O O . PHE A 1 103 ? 27.214 24.535 56.229 1.00 27.87 100 PHE A O 1
ATOM 850 N N . LEU A 1 104 ? 29.083 25.515 55.489 1.00 28.14 101 LEU A N 1
ATOM 851 C CA . LEU A 1 104 ? 29.966 24.775 56.386 1.00 28.23 101 LEU A CA 1
ATOM 852 C C . LEU A 1 104 ? 30.882 25.723 57.195 1.00 28.57 101 LEU A C 1
ATOM 853 O O . LEU A 1 104 ? 31.462 26.643 56.610 1.00 29.21 101 LEU A O 1
ATOM 858 N N A LYS A 1 105 ? 31.001 25.510 58.514 0.70 28.92 102 LYS A N 1
ATOM 859 N N B LYS A 1 105 ? 31.011 25.513 58.501 0.30 27.99 102 LYS A N 1
ATOM 860 C CA A LYS A 1 105 ? 32.020 26.195 59.335 0.70 29.18 102 LYS A CA 1
ATOM 861 C CA B LYS A 1 105 ? 31.988 26.272 59.281 0.30 27.47 102 LYS A CA 1
ATOM 862 C C A LYS A 1 105 ? 33.392 25.688 58.909 0.70 29.48 102 LYS A C 1
ATOM 863 C C B LYS A 1 105 ? 33.389 25.725 58.995 0.30 28.43 102 LYS A C 1
ATOM 864 O O A LYS A 1 105 ? 33.644 24.484 58.907 0.70 29.62 102 LYS A O 1
ATOM 865 O O B LYS A 1 105 ? 33.649 24.532 59.159 0.30 28.48 102 LYS A O 1
ATOM 876 N N . VAL A 1 106 ? 34.277 26.605 58.546 1.00 29.42 103 VAL A N 1
ATOM 877 C CA . VAL A 1 106 ? 35.591 26.193 58.065 1.00 30.71 103 VAL A CA 1
ATOM 878 C C . VAL A 1 106 ? 36.778 26.556 58.948 1.00 31.41 103 VAL A C 1
ATOM 879 O O . VAL A 1 106 ? 37.899 26.313 58.556 1.00 31.66 103 VAL A O 1
ATOM 883 N N . ASP A 1 107 ? 36.526 27.114 60.131 1.00 31.92 104 ASP A N 1
ATOM 884 C CA . ASP A 1 107 ? 37.597 27.474 61.029 1.00 32.10 104 ASP A CA 1
ATOM 885 C C . ASP A 1 107 ? 37.947 26.342 61.964 1.00 32.92 104 ASP A C 1
ATOM 886 O O . ASP A 1 107 ? 37.123 25.466 62.215 1.00 32.50 104 ASP A O 1
ATOM 891 N N . LYS A 1 108 ? 39.172 26.387 62.488 1.00 33.99 105 LYS A N 1
ATOM 892 C CA . LYS A 1 108 ? 39.702 25.359 63.371 1.00 34.73 105 LYS A CA 1
ATOM 893 C C . LYS A 1 108 ? 39.891 25.887 64.798 1.00 34.86 105 LYS A C 1
ATOM 894 O O . LYS A 1 108 ? 40.659 25.289 65.580 1.00 35.59 105 LYS A O 1
ATOM 900 N N . GLY A 1 109 ? 39.232 26.994 65.138 1.00 33.82 106 GLY A N 1
ATOM 901 C CA . GLY A 1 109 ? 39.320 27.535 66.493 1.00 32.81 106 GLY A CA 1
ATOM 902 C C . GLY A 1 109 ? 40.138 28.815 66.554 1.00 32.72 106 GLY A C 1
ATOM 903 O O . GLY A 1 109 ? 40.502 29.381 65.513 1.00 32.72 106 GLY A O 1
ATOM 904 N N . LEU A 1 110 ? 40.438 29.250 67.780 1.00 32.63 107 LEU A N 1
ATOM 905 C CA . LEU A 1 110 ? 41.040 30.558 68.074 1.00 32.59 107 LEU A CA 1
ATOM 906 C C . LEU A 1 110 ? 42.441 30.501 68.628 1.00 33.60 107 LEU A C 1
ATOM 907 O O . LEU A 1 110 ? 42.840 29.522 69.270 1.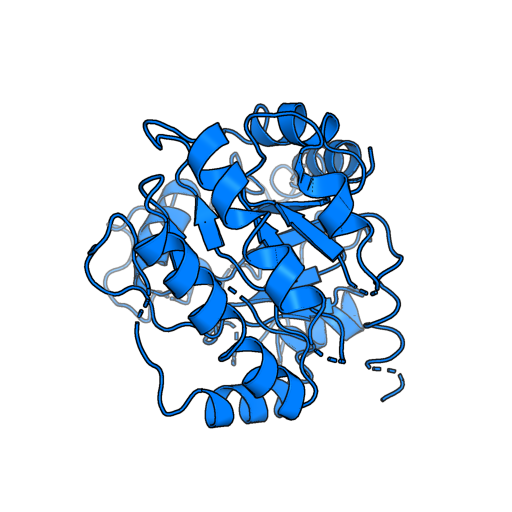00 34.03 107 LEU A O 1
ATOM 912 N N . GLN A 1 111 ? 43.184 31.574 68.402 1.00 34.51 108 GLN A N 1
ATOM 913 C CA . GLN A 1 111 ? 44.483 31.735 69.020 1.00 35.90 108 GLN A CA 1
ATOM 914 C C . GLN A 1 111 ? 44.268 32.380 70.373 1.00 36.44 108 GLN A C 1
ATOM 915 O O . GLN A 1 111 ? 43.207 32.957 70.629 1.00 36.18 108 GLN A O 1
ATOM 921 N N . ASP A 1 112 ? 45.287 32.300 71.229 1.00 37.32 109 ASP A N 1
ATOM 922 C CA . ASP A 1 112 ? 45.277 33.013 72.507 1.00 38.44 109 ASP A CA 1
ATOM 923 C C . ASP A 1 112 ? 45.048 34.501 72.286 1.00 38.12 109 ASP A C 1
ATOM 924 O O . ASP A 1 112 ? 45.471 35.046 71.285 1.00 38.04 109 ASP A O 1
ATOM 929 N N . GLU A 1 113 ? 44.355 35.141 73.218 1.00 38.74 110 GLU A N 1
ATOM 930 C CA . GLU A 1 113 ? 44.098 36.570 73.136 1.00 39.20 110 GLU A CA 1
ATOM 931 C C . GLU A 1 113 ? 45.396 37.363 73.142 1.00 39.09 110 GLU A C 1
ATOM 932 O O . GLU A 1 113 ? 46.284 37.103 73.951 1.00 39.01 110 GLU A O 1
ATOM 938 N N . ALA A 1 114 ? 45.496 38.310 72.214 1.00 39.01 111 ALA A N 1
ATOM 939 C CA . ALA A 1 114 ? 46.547 39.317 72.213 1.00 38.68 111 ALA A CA 1
ATOM 940 C C . ALA A 1 114 ? 45.995 40.552 71.503 1.00 38.38 111 ALA A C 1
ATOM 941 O O . ALA A 1 114 ? 45.229 40.414 70.541 1.00 39.00 111 ALA A O 1
ATOM 943 N N . ASN A 1 115 ? 46.395 41.744 71.949 1.00 37.32 112 ASN A N 1
ATOM 944 C CA . ASN A 1 115 ? 45.832 43.011 71.431 1.00 36.30 112 ASN A CA 1
ATOM 945 C C . ASN A 1 115 ? 44.310 43.121 71.581 1.00 35.98 112 ASN A C 1
ATOM 946 O O . ASN A 1 115 ? 43.645 43.722 70.758 1.00 36.25 112 ASN A O 1
ATOM 951 N N . GLY A 1 116 ? 43.771 42.539 72.652 1.00 35.84 113 GLY A N 1
ATOM 952 C CA . GLY A 1 116 ? 42.324 42.533 72.914 1.00 34.91 113 GLY A CA 1
ATOM 953 C C . GLY A 1 116 ? 41.499 41.712 71.927 1.00 34.40 113 GLY A C 1
ATOM 954 O O . GLY A 1 116 ? 40.289 41.913 71.817 1.00 34.36 113 GLY A O 1
ATOM 955 N N . VAL A 1 117 ? 42.133 40.785 71.212 1.00 33.40 114 VAL A N 1
ATOM 956 C CA . VAL A 1 117 ? 41.403 39.973 70.227 1.00 32.85 114 VAL A CA 1
ATOM 957 C C . VAL A 1 117 ? 41.948 38.542 70.145 1.00 33.78 114 VAL A C 1
ATOM 958 O O . VAL A 1 117 ? 43.115 38.257 70.561 1.00 33.54 114 VAL A O 1
ATOM 962 N N . GLN A 1 118 ? 41.096 37.649 69.633 1.00 33.60 115 GLN A N 1
ATOM 963 C CA . GLN A 1 118 ? 41.491 36.273 69.372 1.00 33.59 115 GLN A CA 1
ATOM 964 C C . GLN A 1 118 ? 41.285 35.945 67.902 1.00 33.61 115 GLN A C 1
ATOM 965 O O . GLN A 1 118 ? 40.157 35.742 67.443 1.00 33.78 115 GLN A O 1
ATOM 971 N N . LEU A 1 119 ? 42.398 35.891 67.181 1.00 34.15 116 LEU A N 1
ATOM 972 C CA . LEU A 1 119 ? 42.439 35.593 65.760 1.00 34.61 116 LEU A CA 1
ATOM 973 C C . LEU A 1 119 ? 42.170 34.120 65.586 1.00 34.79 116 LEU A C 1
ATOM 974 O O . LEU A 1 119 ? 42.291 33.364 66.551 1.00 34.61 116 LEU A O 1
ATOM 987 N N . LYS A 1 121 ? 42.984 30.325 64.445 1.00 34.60 118 LYS A N 1
ATOM 988 C CA . LYS A 1 121 ? 44.177 29.498 64.195 1.00 34.56 118 LYS A CA 1
ATOM 989 C C . LYS A 1 121 ? 44.369 29.287 62.680 1.00 33.18 118 LYS A C 1
ATOM 990 O O . LYS A 1 121 ? 43.404 29.012 61.958 1.00 32.53 118 LYS A O 1
ATOM 996 N N . PRO A 1 122 ? 45.611 29.444 62.202 1.00 32.41 119 PRO A N 1
ATOM 997 C CA . PRO A 1 122 ? 45.855 29.280 60.776 1.00 32.21 119 PRO A CA 1
ATOM 998 C C . PRO A 1 122 ? 45.415 27.874 60.417 1.00 32.13 119 PRO A C 1
ATOM 999 O O . PRO A 1 122 ? 45.509 26.955 61.259 1.00 31.90 119 PRO A O 1
ATOM 1003 N N . PHE A 1 123 ? 44.933 27.705 59.190 1.00 31.38 120 PHE A N 1
ATOM 1004 C CA . PHE A 1 123 ? 44.464 26.399 58.752 1.00 31.25 120 PHE A CA 1
ATOM 1005 C C . PHE A 1 123 ? 45.002 26.123 57.346 1.00 31.26 120 PHE A C 1
ATOM 1006 O O . PHE A 1 123 ? 44.356 26.447 56.353 1.00 31.63 120 PHE A O 1
ATOM 1014 N N . PRO A 1 124 ? 46.210 25.547 57.259 1.00 31.19 121 PRO A N 1
ATOM 1015 C CA . PRO A 1 124 ? 46.877 25.262 55.989 1.00 31.13 121 PRO A CA 1
ATOM 1016 C C . PRO A 1 124 ? 46.033 24.512 54.954 1.00 31.62 121 PRO A C 1
ATOM 1017 O O . PRO A 1 124 ? 46.126 24.798 53.753 1.00 31.95 121 PRO A O 1
ATOM 1021 N N A GLU A 1 125 ? 45.224 23.553 55.397 0.50 31.57 122 GLU A N 1
ATOM 1022 N N B GLU A 1 125 ? 45.195 23.604 55.443 0.50 31.80 122 GLU A N 1
ATOM 1023 C CA A GLU A 1 125 ? 44.446 22.718 54.468 0.50 31.86 122 GLU A CA 1
ATOM 1024 C CA B GLU A 1 125 ? 44.424 22.690 54.607 0.50 32.25 122 GLU A CA 1
ATOM 1025 C C A GLU A 1 125 ? 43.002 23.228 54.209 0.50 31.85 122 GLU A C 1
ATOM 1026 C C B GLU A 1 125 ? 42.979 23.195 54.327 0.50 32.12 122 GLU A C 1
ATOM 1027 O O A GLU A 1 125 ? 42.146 22.492 53.711 0.50 31.81 122 GLU A O 1
ATOM 1028 O O B GLU A 1 125 ? 42.105 22.425 53.921 0.50 32.12 122 GLU A O 1
ATOM 1039 N N . LEU A 1 126 ? 42.755 24.493 54.532 1.00 31.81 123 LEU A N 1
ATOM 1040 C CA . LEU A 1 126 ? 41.495 25.180 54.189 1.00 31.60 123 LEU A CA 1
ATOM 1041 C C . LEU A 1 126 ? 40.975 24.881 52.781 1.00 31.86 123 LEU A C 1
ATOM 1042 O O . LEU A 1 126 ? 39.810 24.505 52.596 1.00 32.53 123 LEU A O 1
ATOM 1047 N N . GLY A 1 127 ? 41.831 25.087 51.783 1.00 32.03 124 GLY A N 1
ATOM 1048 C CA . GLY A 1 127 ? 41.460 24.893 50.387 1.00 31.59 124 GLY A CA 1
ATOM 1049 C C . GLY A 1 127 ? 41.049 23.473 50.108 1.00 32.12 124 GLY A C 1
ATOM 1050 O O . GLY A 1 127 ? 40.222 23.243 49.238 1.00 33.08 124 GLY A O 1
ATOM 1051 N N . LYS A 1 128 ? 41.627 22.510 50.828 1.00 32.35 125 LYS A N 1
ATOM 1052 C CA . LYS A 1 128 ? 41.188 21.112 50.720 1.00 32.99 125 LYS A CA 1
ATOM 1053 C C . LYS A 1 128 ? 39.760 20.929 51.259 1.00 32.95 125 LYS A C 1
ATOM 1054 O O . LYS A 1 128 ? 38.964 20.233 50.633 1.00 32.68 125 LYS A O 1
ATOM 1060 N N . LEU A 1 129 ? 39.437 21.577 52.393 1.00 32.78 126 LEU A N 1
ATOM 1061 C CA . LEU A 1 129 ? 38.074 21.558 52.944 1.00 32.68 126 LEU A CA 1
ATOM 1062 C C . LEU A 1 129 ? 37.078 22.217 51.991 1.00 32.50 126 LEU A C 1
ATOM 1063 O O . LEU A 1 129 ? 35.951 21.748 51.835 1.00 32.77 126 LEU A O 1
ATOM 1068 N N . CYS A 1 130 ? 37.494 23.316 51.369 1.00 31.98 127 CYS A N 1
ATOM 1069 C CA . CYS A 1 130 ? 36.641 24.010 50.420 1.00 32.03 127 CYS A CA 1
ATOM 1070 C C . CYS A 1 130 ? 36.263 23.137 49.203 1.00 31.92 127 CYS A C 1
ATOM 1071 O O . CYS A 1 130 ? 35.092 23.117 48.783 1.00 31.19 127 CYS A O 1
ATOM 1074 N N . GLU A 1 131 ? 37.246 22.423 48.653 1.00 31.88 128 GLU A N 1
ATOM 1075 C CA . GLU A 1 131 ? 36.995 21.532 47.514 1.00 33.10 128 GLU A CA 1
ATOM 1076 C C . GLU A 1 131 ? 36.140 20.358 47.942 1.00 33.50 128 GLU A C 1
ATOM 1077 O O . GLU A 1 131 ? 35.338 19.869 47.166 1.00 34.15 128 GLU A O 1
ATOM 1083 N N . GLU A 1 132 ? 36.302 19.904 49.181 1.00 33.93 129 GLU A N 1
ATOM 1084 C CA . GLU A 1 132 ? 35.479 18.830 49.678 1.00 34.48 129 GLU A CA 1
ATOM 1085 C C . GLU A 1 132 ? 34.029 19.335 49.751 1.00 34.57 129 GLU A C 1
ATOM 1086 O O . GLU A 1 132 ? 33.100 18.637 49.332 1.00 34.94 129 GLU A O 1
ATOM 1092 N N . ALA A 1 133 ? 33.853 20.555 50.258 1.00 34.16 130 ALA A N 1
ATOM 1093 C CA . ALA A 1 133 ? 32.543 21.137 50.418 1.00 34.36 130 ALA A CA 1
ATOM 1094 C C . ALA A 1 133 ? 31.866 21.334 49.069 1.00 34.26 130 ALA A C 1
ATOM 1095 O O . ALA A 1 133 ? 30.676 21.076 48.923 1.00 33.51 130 ALA A O 1
ATOM 1097 N N . VAL A 1 134 ? 32.632 21.774 48.068 1.00 34.66 131 VAL A N 1
ATOM 1098 C CA . VAL A 1 134 ? 32.065 21.916 46.728 1.00 33.86 131 VAL A CA 1
ATOM 1099 C C . VAL A 1 134 ? 31.544 20.558 46.263 1.00 34.76 131 VAL A C 1
ATOM 1100 O O . VAL A 1 134 ? 30.442 20.473 45.726 1.00 35.90 131 VAL A O 1
ATOM 1104 N N . GLY A 1 135 ? 32.298 19.494 46.533 1.00 34.97 132 GLY A N 1
ATOM 1105 C CA . GLY A 1 135 ? 31.873 18.120 46.222 1.00 35.43 132 GLY A CA 1
ATOM 1106 C C . GLY A 1 135 ? 30.551 17.703 46.856 1.00 36.09 132 GLY A C 1
ATOM 1107 O O . GLY A 1 135 ? 29.854 16.832 46.327 1.00 36.09 132 GLY A O 1
ATOM 1108 N N . TYR A 1 136 ? 30.212 18.326 47.993 1.00 35.73 133 TYR A N 1
ATOM 1109 C CA . TYR A 1 136 ? 28.939 18.078 48.685 1.00 35.38 133 TYR A CA 1
ATOM 1110 C C . TYR A 1 136 ? 27.861 19.099 48.304 1.00 35.53 133 TYR A C 1
ATOM 1111 O O . TYR A 1 136 ? 26.734 19.047 48.813 1.00 34.84 133 TYR A O 1
ATOM 1120 N N . HIS A 1 137 ? 28.219 20.006 47.390 1.00 35.25 134 HIS A N 1
ATOM 1121 C CA . HIS A 1 137 ? 27.290 21.002 46.870 1.00 35.51 134 HIS A CA 1
ATOM 1122 C C . HIS A 1 137 ? 26.968 22.066 47.902 1.00 35.24 134 HIS A C 1
ATOM 1123 O O . HIS A 1 137 ? 25.939 22.771 47.777 1.00 35.87 134 HIS A O 1
ATOM 1130 N N . VAL A 1 138 ? 27.858 22.190 48.898 1.00 33.36 135 VAL A N 1
ATOM 1131 C CA . VAL A 1 138 ? 27.798 23.240 49.893 1.00 30.94 135 VAL A CA 1
ATOM 1132 C C . VAL A 1 138 ? 27.956 24.574 49.166 1.00 31.09 135 VAL A C 1
ATOM 1133 O O . VAL A 1 138 ? 28.712 24.682 48.215 1.00 30.54 135 VAL A O 1
ATOM 1137 N N . PHE A 1 139 ? 27.203 25.582 49.598 1.00 30.81 136 PHE A N 1
ATOM 1138 C CA . PHE A 1 139 ? 27.154 26.852 48.896 1.00 30.28 136 PHE A CA 1
ATOM 1139 C C . PHE A 1 139 ? 28.119 27.872 49.479 1.00 30.48 136 PHE A C 1
ATOM 1140 O O . PHE A 1 139 ? 28.597 28.745 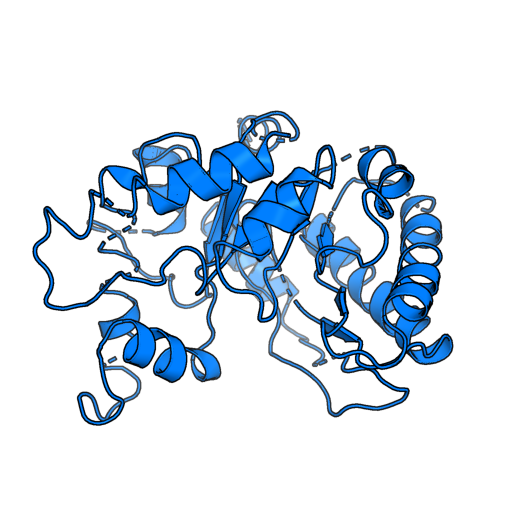48.763 1.00 30.50 136 PHE A O 1
ATOM 1148 N N . GLY A 1 140 ? 28.388 27.775 50.783 1.00 29.96 137 GLY A N 1
ATOM 1149 C CA . GLY A 1 140 ? 29.127 28.810 51.459 1.00 30.26 137 GLY A CA 1
ATOM 1150 C C . GLY A 1 140 ? 29.794 28.352 52.737 1.00 31.17 137 GLY A C 1
ATOM 1151 O O . GLY A 1 140 ? 29.622 27.208 53.190 1.00 31.49 137 GLY A O 1
ATOM 1152 N N . THR A 1 141 ? 30.558 29.249 53.344 1.00 31.23 138 THR A N 1
ATOM 1153 C CA . THR A 1 141 ? 31.262 28.875 54.545 1.00 31.49 138 THR A CA 1
ATOM 1154 C C . THR A 1 141 ? 30.971 29.860 55.655 1.00 31.68 138 THR A C 1
ATOM 1155 O O . THR A 1 141 ? 30.288 30.862 55.431 1.00 32.54 138 THR A O 1
ATOM 1159 N N . LYS A 1 142 ? 31.463 29.551 56.849 1.00 31.96 139 LYS A N 1
ATOM 1160 C CA . LYS A 1 142 ? 31.412 30.427 58.017 1.00 31.65 139 LYS A CA 1
ATOM 1161 C C . LYS A 1 142 ? 32.673 30.294 58.838 1.00 32.51 139 LYS A C 1
ATOM 1162 O O . LYS A 1 142 ? 33.214 29.181 59.015 1.00 33.48 139 LYS A O 1
ATOM 1176 N N . ARG A 1 144 ? 34.803 32.024 62.420 1.00 31.70 141 ARG A N 1
ATOM 1177 C CA . ARG A 1 144 ? 34.618 32.855 63.605 1.00 30.90 141 ARG A CA 1
ATOM 1178 C C . ARG A 1 144 ? 35.925 33.274 64.241 1.00 30.86 141 ARG A C 1
ATOM 1179 O O . ARG A 1 144 ? 36.810 32.470 64.474 1.00 30.56 141 ARG A O 1
ATOM 1187 N N . SER A 1 145 ? 35.965 34.550 64.587 1.00 31.35 142 SER A N 1
ATOM 1188 C CA . SER A 1 145 ? 37.105 35.253 65.136 1.00 30.85 142 SER A CA 1
ATOM 1189 C C . SER A 1 145 ? 36.440 36.136 66.223 1.00 30.61 142 SER A C 1
ATOM 1190 O O . SER A 1 145 ? 35.226 36.375 66.145 1.00 30.48 142 SER A O 1
ATOM 1193 N N . VAL A 1 146 ? 37.189 36.588 67.232 1.00 29.74 143 VAL A N 1
ATOM 1194 C CA . VAL A 1 146 ? 36.599 37.213 68.448 1.00 29.04 143 VAL A CA 1
ATOM 1195 C C . VAL A 1 146 ? 37.342 38.495 68.914 1.00 29.60 143 VAL A C 1
ATOM 1196 O O . VAL A 1 146 ? 38.595 38.551 68.993 1.00 29.43 143 VAL A O 1
ATOM 1200 N N . ILE A 1 147 ? 36.551 39.524 69.204 1.00 29.85 144 ILE A N 1
ATOM 1201 C CA . ILE A 1 147 ? 37.050 40.832 69.614 1.00 30.67 144 ILE A CA 1
ATOM 1202 C C . ILE A 1 147 ? 36.626 41.049 71.059 1.00 31.25 144 ILE A C 1
ATOM 1203 O O . ILE A 1 147 ? 35.449 41.078 71.348 1.00 31.38 144 ILE A O 1
ATOM 1208 N N . LYS A 1 148 ? 37.586 41.158 71.964 1.00 32.68 145 LYS A N 1
ATOM 1209 C CA . LYS A 1 148 ? 37.300 41.362 73.382 1.00 34.26 145 LYS A CA 1
ATOM 1210 C C . LYS A 1 148 ? 37.468 42.834 73.827 1.00 34.61 145 LYS A C 1
ATOM 1211 O O . LYS A 1 148 ? 37.038 43.194 74.919 1.00 35.36 145 LYS A O 1
ATOM 1217 N N . GLN A 1 149 ? 38.104 43.681 73.012 1.00 33.87 146 GLN A N 1
ATOM 1218 C CA . GLN A 1 149 ? 38.407 45.041 73.441 1.00 33.37 146 GLN A CA 1
ATOM 1219 C C . GLN A 1 149 ? 38.446 45.984 72.253 1.00 33.08 146 GLN A C 1
ATOM 1220 O O . GLN A 1 149 ? 38.622 45.570 71.120 1.00 32.64 146 GLN A O 1
ATOM 1226 N N . ALA A 1 150 ? 38.308 47.266 72.535 1.00 33.21 147 ALA A N 1
ATOM 1227 C CA . ALA A 1 150 ? 38.280 48.280 71.519 1.00 33.87 147 ALA A CA 1
ATOM 1228 C C . ALA A 1 150 ? 39.718 48.644 71.189 1.00 34.89 147 ALA A C 1
ATOM 1229 O O . ALA A 1 150 ? 40.172 49.784 71.448 1.00 35.72 147 ALA A O 1
ATOM 1231 N N . ASN A 1 151 ? 40.446 47.659 70.672 1.00 35.23 148 ASN A N 1
ATOM 1232 C CA . ASN A 1 151 ? 41.849 47.816 70.298 1.00 36.12 148 ASN A CA 1
ATOM 1233 C C . ASN A 1 151 ? 41.964 47.965 68.793 1.00 37.54 148 ASN A C 1
ATOM 1234 O O . ASN A 1 151 ? 41.566 47.058 68.066 1.00 38.00 148 ASN A O 1
ATOM 1239 N N . GLU A 1 152 ? 42.498 49.096 68.323 1.00 39.22 149 GLU A N 1
ATOM 1240 C CA . GLU A 1 152 ? 42.589 49.385 66.874 1.00 40.67 149 GLU A CA 1
ATOM 1241 C C . GLU A 1 152 ? 43.496 48.426 66.094 1.00 40.56 149 GLU A C 1
ATOM 1242 O O . GLU A 1 152 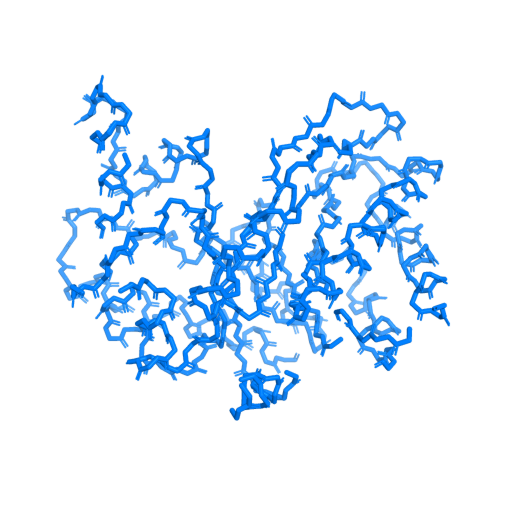? 43.087 47.898 65.067 1.00 40.98 149 GLU A O 1
ATOM 1248 N N . GLN A 1 153 ? 44.711 48.189 66.572 1.00 40.21 150 GLN A N 1
ATOM 1249 C CA . GLN A 1 153 ? 45.570 47.188 65.944 1.00 40.39 150 GLN A CA 1
ATOM 1250 C C . GLN A 1 153 ? 44.879 45.823 65.889 1.00 38.58 150 GLN A C 1
ATOM 1251 O O . GLN A 1 153 ? 44.809 45.203 64.836 1.00 38.65 150 GLN A O 1
ATOM 1257 N N . GLY A 1 154 ? 44.394 45.355 67.034 1.00 37.46 151 GLY A N 1
ATOM 1258 C CA . GLY A 1 154 ? 43.727 44.062 67.138 1.00 36.21 151 GLY A CA 1
ATOM 1259 C C . GLY A 1 154 ? 42.539 43.914 66.202 1.00 35.52 151 GLY A C 1
ATOM 1260 O O . GLY A 1 154 ? 42.408 42.902 65.495 1.00 35.48 151 GLY A O 1
ATOM 1261 N N . ILE A 1 155 ? 41.676 44.919 66.183 1.00 34.84 152 ILE A N 1
ATOM 1262 C CA . ILE A 1 155 ? 40.526 44.881 65.292 1.00 35.36 152 ILE A CA 1
ATOM 1263 C C . ILE A 1 155 ? 40.922 44.991 63.801 1.00 36.14 152 ILE A C 1
ATOM 1264 O O . ILE A 1 155 ? 40.351 44.308 62.964 1.00 36.08 152 ILE A O 1
ATOM 1269 N N . ARG A 1 156 ? 41.914 45.825 63.488 1.00 37.04 153 ARG A N 1
ATOM 1270 C CA . ARG A 1 156 ? 42.535 45.863 62.152 1.00 38.14 153 ARG A CA 1
ATOM 1271 C C . ARG A 1 156 ? 42.917 44.456 61.720 1.00 37.22 153 ARG A C 1
ATOM 1272 O O . ARG A 1 156 ? 42.685 44.072 60.576 1.00 37.80 153 ARG A O 1
ATOM 1280 N N . ASP A 1 157 ? 43.490 43.683 62.643 1.00 36.40 154 ASP A N 1
ATOM 1281 C CA . ASP A 1 157 ? 44.023 42.360 62.297 1.00 35.97 154 ASP A CA 1
ATOM 1282 C C . ASP A 1 157 ? 42.922 41.374 62.096 1.00 35.05 154 ASP A C 1
ATOM 1283 O O . ASP A 1 157 ? 42.975 40.566 61.168 1.00 35.26 154 ASP A O 1
ATOM 1288 N N . ILE A 1 158 ? 41.925 41.440 62.979 1.00 34.22 155 ILE A N 1
ATOM 1289 C CA . ILE A 1 158 ? 40.742 40.580 62.881 1.00 32.42 155 ILE A CA 1
ATOM 1290 C C . ILE A 1 158 ? 40.186 40.665 61.492 1.00 31.79 155 ILE A C 1
ATOM 1291 O O . ILE A 1 158 ? 39.974 39.654 60.863 1.00 32.04 155 ILE A O 1
ATOM 1296 N N . VAL A 1 159 ? 39.986 41.882 61.010 1.00 31.81 156 VAL A N 1
ATOM 1297 C CA . VAL A 1 159 ? 39.259 42.123 59.766 1.00 31.65 156 VAL A CA 1
ATOM 1298 C C . VAL A 1 159 ? 40.094 41.684 58.578 1.00 32.22 156 VAL A C 1
ATOM 1299 O O . VAL A 1 159 ? 39.571 41.092 57.644 1.00 32.41 156 VAL A O 1
ATOM 1303 N N . GLU A 1 160 ? 41.402 41.940 58.648 1.00 32.78 157 GLU A N 1
ATOM 1304 C CA . GLU A 1 160 ? 42.314 41.627 57.564 1.00 32.68 157 GLU A CA 1
ATOM 1305 C C . GLU A 1 160 ? 42.454 40.124 57.444 1.00 31.33 157 GLU A C 1
ATOM 1306 O O . GLU A 1 160 ? 42.456 39.613 56.347 1.00 31.49 157 GLU A O 1
ATOM 1312 N N . GLN A 1 161 ? 42.526 39.405 58.557 1.00 30.48 158 GLN A N 1
ATOM 1313 C CA . GLN A 1 161 ? 42.557 37.942 58.467 1.00 30.16 158 GLN A CA 1
ATOM 1314 C C . GLN A 1 161 ? 41.233 37.412 57.917 1.00 30.97 158 GLN A C 1
ATOM 1315 O O . GLN A 1 161 ? 41.228 36.512 57.053 1.00 30.92 158 GLN A O 1
ATOM 1321 N N . GLN A 1 162 ? 40.119 37.971 58.404 1.00 30.24 159 GLN A N 1
ATOM 1322 C CA . GLN A 1 162 ? 38.818 37.578 57.898 1.00 30.85 159 GLN A CA 1
ATOM 1323 C C . GLN A 1 162 ? 38.682 37.709 56.377 1.00 30.76 159 GLN A C 1
ATOM 1324 O O . GLN A 1 162 ? 38.174 36.816 55.726 1.00 30.96 159 GLN A O 1
ATOM 1330 N N . PHE A 1 163 ? 39.162 38.812 55.812 1.00 31.05 160 PHE A N 1
ATOM 1331 C CA . PHE A 1 163 ? 39.062 39.028 54.360 1.00 30.69 160 PHE A CA 1
ATOM 1332 C C . PHE A 1 163 ? 40.035 38.223 53.500 1.00 30.36 160 PHE A C 1
ATOM 1333 O O . PHE A 1 163 ? 39.675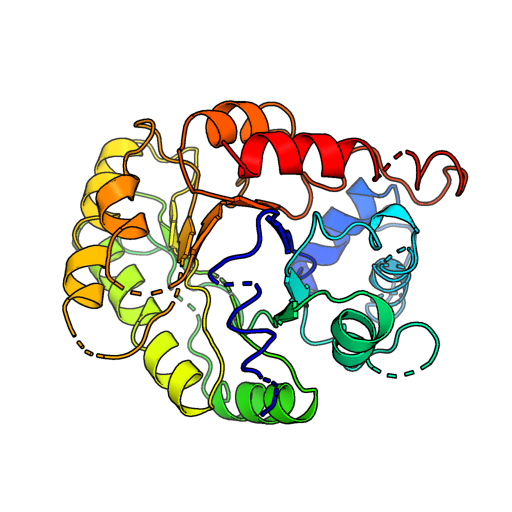 37.858 52.377 1.00 30.37 160 PHE A O 1
ATOM 1341 N N A GLN A 1 164 ? 41.246 37.994 54.010 0.45 29.77 161 GLN A N 1
ATOM 1342 N N B GLN A 1 164 ? 41.246 37.998 54.030 0.25 29.79 161 GLN A N 1
ATOM 1343 N N C GLN A 1 164 ? 41.243 37.931 53.990 0.30 30.05 161 GLN A N 1
ATOM 1344 C CA A GLN A 1 164 ? 42.183 37.076 53.388 0.45 29.16 161 GLN A CA 1
ATOM 1345 C CA B GLN A 1 164 ? 42.229 37.061 53.479 0.25 29.18 161 GLN A CA 1
ATOM 1346 C CA C GLN A 1 164 ? 42.137 37.048 53.232 0.30 29.71 161 GLN A CA 1
ATOM 1347 C C A GLN A 1 164 ? 41.524 35.704 53.234 0.45 29.48 161 GLN A C 1
ATOM 1348 C C B GLN A 1 164 ? 41.552 35.716 53.252 0.25 29.42 161 GLN A C 1
ATOM 1349 C C C GLN A 1 164 ? 41.634 35.602 53.239 0.30 29.74 161 GLN A C 1
ATOM 1350 O O A GLN A 1 164 ? 41.445 35.167 52.127 0.45 29.91 161 GLN A O 1
ATOM 1351 O O B GLN A 1 164 ? 41.505 35.209 52.130 0.25 29.64 161 GLN A O 1
ATOM 1352 O O C GLN A 1 164 ? 41.799 34.895 52.246 0.30 29.96 161 GLN A O 1
ATOM 1368 N N . TRP A 1 165 ? 41.020 35.158 54.334 1.00 29.26 162 TRP A N 1
ATOM 1369 C CA . TRP A 1 165 ? 40.348 33.863 54.313 1.00 29.83 162 TRP A CA 1
ATOM 1370 C C . TRP A 1 165 ? 39.192 33.936 53.324 1.00 30.61 162 TRP A C 1
ATOM 1371 O O . TRP A 1 165 ? 39.012 33.027 52.533 1.00 31.29 162 TRP A O 1
ATOM 1382 N N . GLY A 1 166 ? 38.466 35.057 53.327 1.00 31.20 163 GLY A N 1
ATOM 1383 C CA . GLY A 1 166 ? 37.307 35.234 52.457 1.00 31.07 163 GLY A CA 1
ATOM 1384 C C . GLY A 1 166 ? 37.650 35.232 50.977 1.00 31.51 163 GLY A C 1
ATOM 1385 O O . GLY A 1 166 ? 36.918 34.653 50.156 1.00 31.40 163 GLY A O 1
ATOM 1386 N N . LYS A 1 167 ? 38.770 35.857 50.616 1.00 31.18 164 LYS A N 1
ATOM 1387 C CA . LYS A 1 167 ? 39.126 35.936 49.199 1.00 31.10 164 LYS A CA 1
ATOM 1388 C C . LYS A 1 167 ? 39.518 34.543 48.726 1.00 31.62 164 LYS A C 1
ATOM 1389 O O . LYS A 1 167 ? 39.194 34.131 47.579 1.00 32.37 164 LYS A O 1
ATOM 1395 N N . GLU A 1 168 ? 40.146 33.792 49.643 1.00 30.93 165 GLU A N 1
ATOM 1396 C CA . GLU A 1 168 ? 40.558 32.431 49.368 1.00 30.15 165 GLU A CA 1
ATOM 1397 C C . GLU A 1 168 ? 39.349 31.543 49.187 1.00 28.92 165 GLU A C 1
ATOM 1398 O O . GLU A 1 168 ? 39.295 30.784 48.244 1.00 28.57 165 GLU A O 1
ATOM 1404 N N . ILE A 1 169 ? 38.367 31.664 50.069 1.00 28.30 166 ILE A N 1
ATOM 1405 C CA . ILE A 1 169 ? 37.156 30.844 49.981 1.00 27.75 166 ILE A CA 1
ATOM 1406 C C . ILE A 1 169 ? 36.371 31.124 48.688 1.00 27.90 166 ILE A C 1
ATOM 1407 O O . ILE A 1 169 ? 35.922 30.208 48.028 1.00 27.18 166 ILE A O 1
ATOM 1412 N N . LEU A 1 170 ? 36.229 32.399 48.340 1.00 28.85 167 LEU A N 1
ATOM 1413 C CA . LEU A 1 170 ? 35.607 32.843 47.075 1.00 29.81 167 LEU A CA 1
ATOM 1414 C C . LEU A 1 170 ? 36.153 32.128 45.834 1.00 30.29 167 LEU A C 1
ATOM 1415 O O . LEU A 1 170 ? 35.394 31.762 44.926 1.00 31.09 167 LEU A O 1
ATOM 1420 N N . SER A 1 171 ? 37.470 31.921 45.828 1.00 30.76 168 SER A N 1
ATOM 1421 C CA . SER A 1 171 ? 38.213 31.326 44.729 1.00 30.66 168 SER A CA 1
ATOM 1422 C C . SER A 1 171 ? 37.698 29.992 44.393 1.00 30.31 168 SER A C 1
ATOM 1423 O O . SER A 1 171 ? 37.861 29.532 43.263 1.00 29.65 168 SER A O 1
ATOM 1426 N N . HIS A 1 172 ? 37.183 29.327 45.418 1.00 30.16 169 HIS A N 1
ATOM 1427 C CA . HIS A 1 172 ? 36.679 27.986 45.264 1.00 30.87 169 HIS A CA 1
ATOM 1428 C C . HIS A 1 172 ? 35.244 28.007 44.823 1.00 31.13 169 HIS A C 1
ATOM 1429 O O . HIS A 1 172 ? 34.633 26.949 44.693 1.00 31.49 169 HIS A O 1
ATOM 1436 N N . GLY A 1 173 ? 34.710 29.208 44.615 1.00 31.70 170 GLY A N 1
ATOM 1437 C CA . GLY A 1 173 ? 33.317 29.392 44.195 1.00 33.33 170 GLY A CA 1
ATOM 1438 C C . GLY A 1 173 ? 32.314 29.223 45.335 1.00 34.11 170 GLY A C 1
ATOM 1439 O O . GLY A 1 173 ? 31.172 28.810 45.105 1.00 35.23 170 GLY A O 1
ATOM 1440 N N . LEU A 1 174 ? 32.746 29.531 46.562 1.00 33.47 171 LEU A N 1
ATOM 1441 C CA . LEU A 1 174 ? 31.914 29.434 47.768 1.00 32.54 171 LEU A CA 1
ATOM 1442 C C . LEU A 1 174 ? 31.763 30.846 48.318 1.00 32.90 171 LEU A C 1
ATOM 1443 O O . LEU A 1 174 ? 32.729 31.650 48.236 1.00 33.61 171 LEU A O 1
ATOM 1448 N N . VAL A 1 175 ? 30.582 31.153 48.860 1.00 31.95 172 VAL A N 1
ATOM 1449 C CA . VAL A 1 175 ? 30.354 32.433 49.536 1.00 31.65 172 VAL A CA 1
ATOM 1450 C C . VAL A 1 175 ? 30.712 32.361 51.034 1.00 31.49 172 VAL A C 1
ATOM 1451 O O . VAL A 1 175 ? 30.072 31.607 51.755 1.00 31.94 172 VAL A O 1
ATOM 1455 N N . PRO A 1 176 ? 31.707 33.160 51.504 1.00 31.23 173 PRO A N 1
ATOM 1456 C CA . PRO A 1 176 ? 32.095 33.101 52.909 1.00 31.23 173 PRO A CA 1
ATOM 1457 C C . PRO A 1 176 ? 31.226 34.022 53.794 1.00 31.36 173 PRO A C 1
ATOM 1458 O O . PRO A 1 176 ? 30.879 35.145 53.384 1.00 30.97 173 PRO A O 1
ATOM 1462 N N . ILE A 1 177 ? 30.879 33.543 54.988 1.00 31.22 174 ILE A N 1
ATOM 1463 C CA . ILE A 1 177 ? 30.326 34.421 55.989 1.00 30.73 174 ILE A CA 1
ATOM 1464 C C . ILE A 1 177 ? 31.469 34.717 56.919 1.00 31.34 174 ILE A C 1
ATOM 1465 O O . ILE A 1 177 ? 32.027 33.805 57.513 1.00 32.37 174 ILE A O 1
ATOM 1470 N N . LEU A 1 178 ? 31.815 35.991 57.041 1.00 31.04 175 LEU A N 1
ATOM 1471 C CA . LEU A 1 178 ? 32.863 36.434 57.958 1.00 30.69 175 LEU A CA 1
ATOM 1472 C C . LEU A 1 178 ? 32.201 36.631 59.325 1.00 30.28 175 LEU A C 1
ATOM 1473 O O . LEU A 1 178 ? 31.165 37.319 59.391 1.00 30.69 175 LEU A O 1
ATOM 1478 N N . GLU A 1 179 ? 32.786 36.074 60.403 1.00 29.60 176 GLU A N 1
ATOM 1479 C CA . GLU A 1 179 ? 32.245 36.278 61.764 1.00 29.18 176 GLU A CA 1
ATOM 1480 C C . GLU A 1 179 ? 33.235 36.875 62.778 1.00 28.89 176 GLU A C 1
ATOM 1481 O O . GLU A 1 179 ? 33.902 36.146 63.512 1.00 29.00 176 GLU A O 1
ATOM 1487 N N . PRO A 1 180 ? 33.351 38.220 62.792 1.00 29.05 177 PRO A N 1
ATOM 1488 C CA . PRO A 1 180 ? 34.170 38.918 63.759 1.00 28.53 177 PRO A CA 1
ATOM 1489 C C . PRO A 1 180 ? 33.298 39.317 64.931 1.00 28.99 177 PRO A C 1
ATOM 1490 O O . PRO A 1 180 ? 32.698 40.395 64.937 1.00 28.04 177 PRO A O 1
ATOM 1494 N N . GLU A 1 181 ? 33.201 38.418 65.913 1.00 29.76 178 GLU A N 1
ATOM 1495 C CA . GLU A 1 181 ? 32.288 38.617 67.017 1.00 29.59 178 GLU A CA 1
ATOM 1496 C C . GLU A 1 181 ? 32.932 39.576 68.006 1.00 30.22 178 GLU A C 1
ATOM 1497 O O . GLU A 1 181 ? 34.053 39.330 68.468 1.00 29.02 178 GLU A O 1
ATOM 1503 N N . VAL A 1 182 ? 32.222 40.667 68.312 1.00 31.06 179 VAL A N 1
ATOM 1504 C CA . VAL A 1 182 ? 32.549 41.493 69.480 1.00 31.99 179 VAL A CA 1
ATOM 1505 C C . VAL A 1 182 ? 31.796 40.944 70.700 1.00 32.57 179 VAL A C 1
ATOM 1506 O O . VAL A 1 182 ? 30.551 40.951 70.736 1.00 32.13 179 VAL A O 1
ATOM 1510 N N . ASP A 1 183 ? 32.539 40.459 71.701 1.00 33.10 180 ASP A N 1
ATOM 1511 C CA . ASP A 1 183 ? 31.891 40.010 72.947 1.00 33.89 180 ASP A CA 1
ATOM 1512 C C . ASP A 1 183 ? 30.860 41.014 73.511 1.00 33.21 180 ASP A C 1
ATOM 1513 O O . ASP A 1 183 ? 31.098 42.223 73.547 1.00 33.41 180 ASP A O 1
ATOM 1518 N N . ILE A 1 184 ? 29.713 40.519 73.950 1.00 33.02 181 ILE A N 1
ATOM 1519 C CA . ILE A 1 184 ? 28.670 41.423 74.439 1.00 32.85 181 ILE A CA 1
ATOM 1520 C C . ILE A 1 184 ? 29.061 42.085 75.772 1.00 34.02 181 ILE A C 1
ATOM 1521 O O . ILE A 1 184 ? 28.574 43.167 76.114 1.00 33.98 181 ILE A O 1
ATOM 1526 N N . HIS A 1 185 ? 29.988 41.461 76.494 1.00 34.43 182 HIS A N 1
ATOM 1527 C CA . HIS A 1 185 ? 30.542 42.082 77.686 1.00 35.13 182 HIS A CA 1
ATOM 1528 C C . HIS A 1 185 ? 31.776 43.003 77.459 1.00 34.66 182 HIS A C 1
ATOM 1529 O O . HIS A 1 185 ? 32.429 43.409 78.414 1.00 33.95 182 HIS A O 1
ATOM 1536 N N . CYS A 1 186 ? 32.083 43.327 76.213 1.00 34.56 183 CYS A N 1
ATOM 1537 C CA . CYS A 1 186 ? 33.165 44.272 75.904 1.00 35.88 183 CYS A CA 1
ATOM 1538 C C . CYS A 1 186 ? 33.047 45.568 76.710 1.00 36.12 183 CYS A C 1
ATOM 1539 O O . CYS A 1 186 ? 32.004 46.199 76.689 1.00 36.17 183 CYS A O 1
ATOM 1542 N N . PRO A 1 187 ? 34.114 45.958 77.432 1.00 37.01 184 PRO A N 1
ATOM 1543 C CA . PRO A 1 187 ? 34.079 47.187 78.271 1.00 37.61 184 PRO A CA 1
ATOM 1544 C C . PRO A 1 187 ? 33.677 48.426 77.479 1.00 38.15 184 PRO A C 1
ATOM 1545 O O . PRO A 1 187 ? 33.012 49.325 78.017 1.00 39.10 184 PRO A O 1
ATOM 1549 N N . GLU A 1 188 ? 34.084 48.468 76.217 1.00 38.15 185 GLU A N 1
ATOM 1550 C CA . GLU A 1 188 ? 33.721 49.537 75.318 1.00 38.81 185 GLU A CA 1
ATOM 1551 C C . GLU A 1 188 ? 33.176 49.026 73.979 1.00 37.82 185 GLU A C 1
ATOM 1552 O O . GLU A 1 188 ? 33.826 49.188 72.930 1.00 37.82 185 GLU A O 1
ATOM 1558 N N . LYS A 1 189 ? 31.978 48.446 74.032 1.00 36.27 186 LYS A N 1
ATOM 1559 C CA . LYS A 1 189 ? 31.371 47.761 72.901 1.00 35.61 186 LYS A CA 1
ATOM 1560 C C . LYS A 1 189 ? 31.096 48.649 71.687 1.00 35.40 186 LYS A C 1
ATOM 1561 O O . LYS A 1 189 ? 31.451 48.284 70.573 1.00 34.78 186 LYS A O 1
ATOM 1567 N N . ALA A 1 190 ? 30.456 49.796 71.918 1.00 35.32 187 ALA A N 1
ATOM 1568 C CA . ALA A 1 190 ? 30.149 50.760 70.868 1.00 35.49 187 ALA A CA 1
ATOM 1569 C C . ALA A 1 190 ? 31.430 51.213 70.186 1.00 36.03 187 ALA A C 1
ATOM 1570 O O . ALA A 1 190 ? 31.505 51.245 68.957 1.00 36.56 187 ALA A O 1
ATOM 1572 N N . LYS A 1 191 ? 32.446 51.526 70.984 1.00 36.57 188 LYS A N 1
ATOM 1573 C CA . LYS A 1 191 ? 33.737 51.942 70.459 1.00 37.69 188 LYS A CA 1
ATOM 1574 C C . LYS A 1 191 ? 34.379 50.834 69.599 1.00 37.43 188 LYS A C 1
ATOM 1575 O O . LYS A 1 191 ? 34.734 51.088 68.447 1.00 37.30 188 LYS A O 1
ATOM 1581 N N . ALA A 1 192 ? 34.501 49.619 70.138 1.00 36.62 189 ALA A N 1
ATOM 1582 C CA . ALA A 1 192 ? 34.951 48.483 69.330 1.00 36.25 189 ALA A CA 1
ATOM 1583 C C . ALA A 1 192 ? 34.122 48.303 68.037 1.00 36.35 189 ALA A C 1
ATOM 1584 O O . ALA A 1 192 ? 34.677 48.011 66.967 1.00 35.92 189 ALA A O 1
ATOM 1586 N N . GLU A 1 193 ? 32.812 48.517 68.110 1.00 36.19 190 GLU A N 1
ATOM 1587 C CA . GLU A 1 193 ? 31.976 48.309 66.923 1.00 36.48 190 GLU A CA 1
ATOM 1588 C C . GLU A 1 193 ? 32.197 49.417 65.890 1.00 37.01 190 GLU A C 1
ATOM 1589 O O . GLU A 1 193 ? 32.085 49.196 64.679 1.00 36.80 190 GLU A O 1
ATOM 1595 N N . GLU A 1 194 ? 32.557 50.591 66.402 1.00 37.81 191 GLU A N 1
ATOM 1596 C CA . GLU A 1 194 ? 33.006 51.751 65.605 1.00 39.39 191 GLU A CA 1
ATOM 1597 C C . GLU A 1 194 ? 34.278 51.432 64.789 1.00 37.94 191 GLU A C 1
ATOM 1598 O O . GLU A 1 194 ? 34.329 51.669 63.582 1.00 37.98 191 GLU A O 1
ATOM 1604 N N . ILE A 1 195 ? 35.291 50.880 65.449 1.00 36.80 192 ILE A N 1
ATOM 1605 C CA . ILE A 1 195 ? 36.498 50.473 64.762 1.00 36.60 192 ILE A CA 1
ATOM 1606 C C . ILE A 1 195 ? 36.186 49.363 63.751 1.00 36.34 192 ILE A C 1
ATOM 1607 O O . ILE A 1 195 ? 36.591 49.425 62.572 1.00 36.75 192 ILE A O 1
ATOM 1612 N N . LEU A 1 196 ? 35.458 48.356 64.219 1.00 35.51 193 LEU A N 1
ATOM 1613 C CA . LEU A 1 196 ? 35.104 47.233 63.394 1.00 34.62 193 LEU A CA 1
ATOM 1614 C C . LEU A 1 196 ? 34.438 47.729 62.129 1.00 35.04 193 LEU A C 1
ATOM 1615 O O . LEU A 1 196 ? 34.897 47.390 61.039 1.00 35.55 193 LEU A O 1
ATOM 1620 N N . LYS A 1 197 ? 33.391 48.544 62.262 1.00 34.72 194 LYS A N 1
ATOM 1621 C CA . LYS A 1 197 ? 32.667 49.018 61.081 1.00 35.09 194 LYS A CA 1
ATOM 1622 C C . LYS A 1 197 ? 33.594 49.700 60.060 1.00 35.46 194 LYS A C 1
ATOM 1623 O O . LYS A 1 197 ? 33.558 49.368 58.860 1.00 35.86 194 LYS A O 1
ATOM 1629 N N A ARG A 1 198 ? 34.424 50.613 60.562 0.70 35.85 195 ARG A N 1
ATOM 1630 N N B ARG A 1 198 ? 34.423 50.631 60.539 0.30 35.28 195 ARG A N 1
ATOM 1631 C CA A ARG A 1 198 ? 35.434 51.360 59.788 0.70 36.48 195 ARG A CA 1
ATOM 1632 C CA B ARG A 1 198 ? 35.412 51.324 59.699 0.30 35.17 195 ARG A CA 1
ATOM 1633 C C A ARG A 1 198 ? 36.425 50.462 59.031 0.70 35.81 195 ARG A C 1
ATOM 1634 C C B ARG A 1 198 ? 36.288 50.336 58.945 0.30 35.21 195 ARG A C 1
ATOM 1635 O O A ARG A 1 198 ? 36.747 50.737 57.894 0.70 36.18 195 ARG A O 1
ATOM 1636 O O B ARG A 1 198 ? 36.396 50.418 57.726 0.30 35.38 195 ARG A O 1
ATOM 1651 N N . GLU A 1 199 ? 36.906 49.400 59.666 1.00 35.39 196 GLU A N 1
ATOM 1652 C CA . GLU A 1 199 ? 37.797 48.448 59.020 1.00 35.42 196 GLU A CA 1
ATOM 1653 C C . GLU A 1 199 ? 37.043 47.668 57.970 1.00 35.10 196 GLU A C 1
ATOM 1654 O O . GLU A 1 199 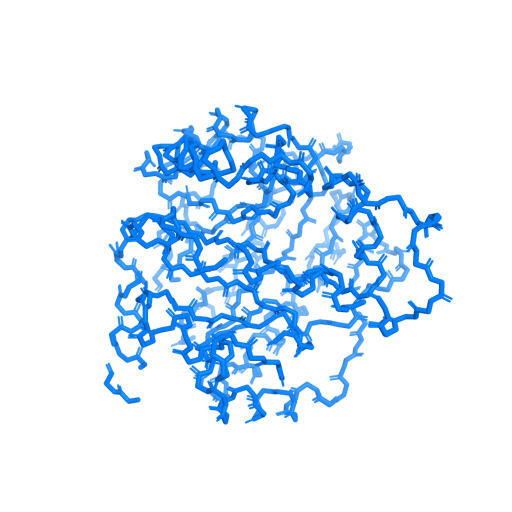? 37.561 47.427 56.872 1.00 35.08 196 GLU A O 1
ATOM 1660 N N . LEU A 1 200 ? 35.813 47.291 58.319 1.00 34.57 197 LEU A N 1
ATOM 1661 C CA . LEU A 1 200 ? 34.994 46.458 57.460 1.00 34.20 197 LEU A CA 1
ATOM 1662 C C . LEU A 1 200 ? 34.679 47.117 56.129 1.00 34.49 197 LEU A C 1
ATOM 1663 O O . LEU A 1 200 ? 34.834 46.494 55.098 1.00 34.87 197 LEU A O 1
ATOM 1668 N N . LEU A 1 201 ? 34.244 48.371 56.174 1.00 34.81 198 LEU A N 1
ATOM 1669 C CA . LEU A 1 201 ? 33.949 49.172 54.991 1.00 35.14 198 LEU A CA 1
ATOM 1670 C C . LEU A 1 201 ? 35.173 49.367 54.089 1.00 35.92 198 LEU A C 1
ATOM 1671 O O . LEU A 1 201 ? 35.054 49.278 52.865 1.00 36.40 198 LEU A O 1
ATOM 1676 N N . ALA A 1 202 ? 36.340 49.635 54.690 1.00 36.28 199 ALA A N 1
ATOM 1677 C CA . ALA A 1 202 ? 37.575 49.859 53.933 1.00 36.35 199 ALA A CA 1
ATOM 1678 C C . ALA A 1 202 ? 37.966 48.609 53.169 1.00 36.68 199 ALA A C 1
ATOM 1679 O O . ALA A 1 202 ? 38.473 48.695 52.048 1.00 37.34 199 ALA A O 1
ATOM 1681 N N . GLN A 1 203 ? 37.739 47.444 53.771 1.00 36.67 200 GLN A N 1
ATOM 1682 C CA . GLN A 1 203 ? 37.961 46.208 53.060 1.00 36.87 200 GLN A CA 1
ATOM 1683 C C . GLN A 1 203 ? 36.924 46.027 51.941 1.00 37.31 200 GLN A C 1
ATOM 1684 O O . GLN A 1 203 ? 37.289 45.655 50.818 1.00 37.51 200 GLN A O 1
ATOM 1690 N N . LEU A 1 204 ? 35.652 46.317 52.229 1.00 37.41 201 LEU A N 1
ATOM 1691 C CA . LEU A 1 204 ? 34.585 46.116 51.238 1.00 38.50 201 LEU A CA 1
ATOM 1692 C C . LEU A 1 204 ? 34.747 47.005 49.996 1.00 39.84 201 LEU A C 1
ATOM 1693 O O . LEU A 1 204 ? 34.470 46.585 48.855 1.00 40.11 201 LEU A O 1
ATOM 1698 N N . ASP A 1 205 ? 35.234 48.219 50.218 1.00 40.99 202 ASP A N 1
ATOM 1699 C CA . ASP A 1 205 ? 35.571 49.114 49.126 1.00 42.71 202 ASP A CA 1
ATOM 1700 C C . ASP A 1 205 ? 36.596 48.533 48.128 1.00 43.18 202 ASP A C 1
ATOM 1701 O O . ASP A 1 205 ? 36.572 48.869 46.936 1.00 43.41 202 ASP A O 1
ATOM 1706 N N . LYS A 1 206 ? 37.471 47.656 48.612 1.00 43.10 203 LYS A N 1
ATOM 1707 C CA . LYS A 1 206 ? 38.462 47.022 47.751 1.00 43.34 203 LYS A CA 1
ATOM 1708 C C . LYS A 1 206 ? 38.000 45.686 47.162 1.00 42.80 203 LYS A C 1
ATOM 1709 O O . LYS A 1 206 ? 38.705 45.118 46.330 1.00 43.17 203 LYS A O 1
ATOM 1723 N N . THR A 1 208 ? 35.763 42.900 44.954 1.00 40.40 205 THR A N 1
ATOM 1724 C CA . THR A 1 208 ? 35.246 42.812 43.606 1.00 39.96 205 THR A CA 1
ATOM 1725 C C . THR A 1 208 ? 34.127 41.748 43.592 1.00 40.06 205 THR A C 1
ATOM 1726 O O . THR A 1 208 ? 33.431 41.575 42.596 1.00 39.85 205 THR A O 1
ATOM 1730 N N . GLU A 1 209 ? 33.962 41.043 44.710 1.00 39.63 206 GLU A N 1
ATOM 1731 C CA . GLU A 1 209 ? 32.881 40.073 44.856 1.00 39.96 206 GLU A CA 1
ATOM 1732 C C . GLU A 1 209 ? 32.264 40.179 46.236 1.00 38.66 206 GLU A C 1
ATOM 1733 O O . GLU A 1 209 ? 32.986 40.351 47.205 1.00 38.58 206 GLU A O 1
ATOM 1739 N N . PRO A 1 210 ? 30.939 40.007 46.343 1.00 37.86 207 PRO A N 1
ATOM 1740 C CA . PRO A 1 210 ? 30.234 40.142 47.635 1.00 37.20 207 PRO A CA 1
ATOM 1741 C C . PRO A 1 210 ? 30.552 39.043 48.643 1.00 36.15 207 PRO A C 1
ATOM 1742 O O . PRO A 1 210 ? 30.959 37.957 48.268 1.00 35.90 207 PRO A O 1
ATOM 1746 N N . VAL A 1 211 ? 30.383 39.349 49.919 1.00 35.17 208 VAL A N 1
ATOM 1747 C CA . VAL A 1 211 ? 30.535 38.369 50.963 1.00 34.24 208 VAL A CA 1
ATOM 1748 C C . VAL A 1 211 ? 29.359 38.573 51.884 1.00 34.61 208 VAL A C 1
ATOM 1749 O O . VAL A 1 211 ? 28.543 39.454 51.631 1.00 34.83 208 VAL A O 1
ATOM 1761 N N . LEU A 1 213 ? 28.265 38.760 56.289 1.00 33.19 210 LEU A N 1
ATOM 1762 C CA . LEU A 1 213 ? 28.826 39.168 57.552 1.00 31.58 210 LEU A CA 1
ATOM 1763 C C . LEU A 1 213 ? 27.961 38.613 58.670 1.00 31.20 210 LEU A C 1
ATOM 1764 O O . LEU A 1 213 ? 26.716 38.679 58.590 1.00 31.41 210 LEU A O 1
ATOM 1769 N N . LYS A 1 214 ? 28.600 38.098 59.721 1.00 29.16 211 LYS A N 1
ATOM 1770 C CA . LYS A 1 214 ? 27.870 37.649 60.903 1.00 27.58 211 LYS A CA 1
ATOM 1771 C C . LYS A 1 214 ? 28.418 38.451 62.060 1.00 27.30 211 LYS A C 1
ATOM 1772 O O . LYS A 1 214 ? 29.618 38.346 62.390 1.00 27.22 211 LYS A O 1
ATOM 1778 N N . ILE A 1 215 ? 27.576 39.277 62.665 1.00 26.26 212 ILE A N 1
ATOM 1779 C CA . ILE A 1 215 ? 28.072 40.152 63.739 1.00 25.73 212 ILE A CA 1
ATOM 1780 C C . ILE A 1 215 ? 27.237 40.098 65.021 1.00 26.84 212 ILE A C 1
ATOM 1781 O O . ILE A 1 215 ? 26.084 39.668 64.979 1.00 27.10 212 ILE A O 1
ATOM 1786 N N . THR A 1 216 ? 27.820 40.503 66.152 1.00 26.84 213 THR A N 1
ATOM 1787 C CA . THR A 1 216 ? 27.026 40.728 67.360 1.00 27.80 213 THR A CA 1
ATOM 1788 C C . THR A 1 216 ? 26.024 41.842 67.067 1.00 27.96 213 THR A C 1
ATOM 1789 O O . THR A 1 216 ? 26.388 42.785 66.395 1.00 28.78 213 THR A O 1
ATOM 1793 N N . ILE A 1 217 ? 24.791 41.743 67.558 1.00 28.61 214 ILE A N 1
ATOM 1794 C CA . ILE A 1 217 ? 23.840 42.856 67.466 1.00 29.19 214 ILE A CA 1
ATOM 1795 C C . ILE A 1 217 ? 24.462 44.105 68.155 1.00 30.14 214 ILE A C 1
ATOM 1796 O O . ILE A 1 217 ? 24.884 44.014 69.325 1.00 30.51 214 ILE A O 1
ATOM 1801 N N . PRO A 1 218 ? 24.586 45.238 67.416 1.00 29.83 215 PRO A N 1
ATOM 1802 C CA . PRO A 1 218 ? 25.311 46.411 67.919 1.00 29.99 215 PRO A CA 1
ATOM 1803 C C . PRO A 1 218 ? 24.657 47.089 69.124 1.00 31.02 215 PRO A C 1
ATOM 1804 O O . PRO A 1 218 ? 23.435 46.978 69.340 1.00 31.43 215 PRO A O 1
ATOM 1808 N N . THR A 1 219 ? 25.466 47.823 69.873 1.00 31.22 216 THR A N 1
ATOM 1809 C CA . THR A 1 219 ? 24.988 48.640 70.968 1.00 31.35 216 THR A CA 1
ATOM 1810 C C . THR A 1 219 ? 24.161 49.783 70.395 1.00 31.70 216 THR A C 1
ATOM 1811 O O . THR A 1 219 ? 23.105 50.081 70.907 1.00 32.42 216 THR A O 1
ATOM 1815 N N . VAL A 1 220 ? 24.626 50.415 69.327 1.00 31.99 217 VAL A N 1
ATOM 1816 C CA . VAL A 1 220 ? 23.842 51.480 68.689 1.00 32.80 217 VAL A CA 1
ATOM 1817 C C . VAL A 1 220 ? 22.901 50.878 67.647 1.00 32.78 217 VAL A C 1
ATOM 1818 O O . VAL A 1 220 ? 23.372 50.338 66.636 1.00 33.22 217 VAL A O 1
ATOM 1822 N N . ASP A 1 221 ? 21.592 50.970 67.878 1.00 31.99 218 ASP A N 1
ATOM 1823 C CA . ASP A 1 221 ? 20.592 50.428 66.942 1.00 31.76 218 ASP A CA 1
ATOM 1824 C C . ASP A 1 221 ? 20.882 50.912 65.521 1.00 31.46 218 ASP A C 1
ATOM 1825 O O . ASP A 1 221 ? 21.177 52.084 65.334 1.00 31.52 218 ASP A O 1
ATOM 1830 N N . ASN A 1 222 ? 20.821 50.011 64.542 1.00 30.96 219 ASN A N 1
ATOM 1831 C CA . ASN A 1 222 ? 21.002 50.360 63.124 1.00 31.77 219 ASN A CA 1
ATOM 1832 C C . ASN A 1 222 ? 22.434 50.796 62.727 1.00 31.46 219 ASN A C 1
ATOM 1833 O O . ASN A 1 222 ? 22.642 51.402 61.663 1.00 30.57 219 ASN A O 1
ATOM 1838 N N . PHE A 1 223 ? 23.420 50.470 63.570 1.00 31.41 220 PHE A N 1
ATOM 1839 C CA . PHE A 1 223 ? 24.789 50.987 63.371 1.00 31.23 220 PHE A CA 1
ATOM 1840 C C . PHE A 1 223 ? 25.392 50.487 62.058 1.00 31.63 220 PHE A C 1
ATOM 1841 O O . PHE A 1 223 ? 26.220 51.169 61.440 1.00 31.55 220 PHE A O 1
ATOM 1849 N N . TYR A 1 224 ? 24.928 49.322 61.615 1.00 31.54 221 TYR A N 1
ATOM 1850 C CA . TYR A 1 224 ? 25.525 48.640 60.467 1.00 32.31 221 TYR A CA 1
ATOM 1851 C C . TYR A 1 224 ? 24.884 48.955 59.099 1.00 32.99 221 TYR A C 1
ATOM 1852 O O . TYR A 1 224 ? 25.097 48.224 58.128 1.00 32.59 221 TYR A O 1
ATOM 1861 N N . LYS A 1 225 ? 24.100 50.031 59.047 1.00 34.05 222 LYS A N 1
ATOM 1862 C CA . LYS A 1 225 ? 23.327 50.394 57.866 1.00 35.54 222 LYS A CA 1
ATOM 1863 C C . LYS A 1 225 ? 24.226 50.486 56.637 1.00 35.32 222 LYS A C 1
ATOM 1864 O O . LYS A 1 225 ? 23.987 49.832 55.631 1.00 35.41 222 LYS A O 1
ATOM 1870 N N . GLU A 1 226 ? 25.287 51.270 56.758 1.00 36.26 223 GLU A N 1
ATOM 1871 C CA . GLU A 1 226 ? 26.240 51.504 55.679 1.00 36.59 223 GLU A CA 1
ATOM 1872 C C . GLU A 1 226 ? 26.861 50.200 55.190 1.00 36.25 223 GLU A C 1
ATOM 1873 O O . GLU A 1 226 ? 27.134 50.059 53.995 1.00 36.34 223 GLU A O 1
ATOM 1879 N N . ILE A 1 227 ? 27.056 49.250 56.107 1.00 35.51 224 ILE A N 1
ATOM 1880 C CA . ILE A 1 227 ? 27.464 47.898 55.728 1.00 34.85 224 ILE A CA 1
ATOM 1881 C C . ILE A 1 227 ? 26.394 47.150 54.951 1.00 34.89 224 ILE A C 1
ATOM 1882 O O . ILE A 1 227 ? 26.687 46.661 53.863 1.00 35.25 224 ILE A O 1
ATOM 1887 N N . ILE A 1 228 ? 25.163 47.092 55.480 1.00 34.98 225 ILE A N 1
ATOM 1888 C CA . ILE A 1 228 ? 24.058 46.374 54.842 1.00 34.85 225 ILE A CA 1
ATOM 1889 C C . ILE A 1 228 ? 23.889 46.888 53.421 1.00 36.29 225 ILE A C 1
ATOM 1890 O O . ILE A 1 228 ? 23.682 46.102 52.479 1.00 36.49 225 ILE A O 1
ATOM 1895 N N . GLU A 1 229 ? 24.037 48.202 53.275 1.00 36.50 226 GLU A N 1
ATOM 1896 C CA . GLU A 1 229 ? 23.862 48.882 52.007 1.00 37.80 226 GLU A CA 1
ATOM 1897 C C . GLU A 1 229 ? 25.054 48.788 51.047 1.00 37.69 226 GLU A C 1
ATOM 1898 O O . GLU A 1 229 ? 24.939 49.161 49.898 1.00 37.68 226 GLU A O 1
ATOM 1904 N N . HIS A 1 230 ? 26.203 48.320 51.516 1.00 37.54 227 HIS A N 1
ATOM 1905 C CA . HIS A 1 230 ? 27.386 48.284 50.658 1.00 36.83 227 HIS A CA 1
ATOM 1906 C C . HIS A 1 230 ? 27.198 47.245 49.549 1.00 36.91 227 HIS A C 1
ATOM 1907 O O . HIS A 1 230 ? 26.821 46.112 49.836 1.00 37.09 227 HIS A O 1
ATOM 1914 N N . PRO A 1 231 ? 27.483 47.612 48.282 1.00 37.04 228 PRO A N 1
ATOM 1915 C CA . PRO A 1 231 ? 27.096 46.674 47.209 1.00 36.90 228 PRO A CA 1
ATOM 1916 C C . PRO A 1 231 ? 27.847 45.348 47.269 1.00 37.07 228 PRO A C 1
ATOM 1917 O O . PRO A 1 231 ? 27.359 44.352 46.708 1.00 37.92 228 PRO A O 1
ATOM 1937 N N . LEU A 1 234 ? 26.496 40.851 50.662 1.00 32.17 231 LEU A N 1
ATOM 1938 C CA . LEU A 1 234 ? 25.333 40.070 50.242 1.00 31.84 231 LEU A CA 1
ATOM 1939 C C . LEU A 1 234 ? 24.192 40.156 51.242 1.00 31.78 231 LEU A C 1
ATOM 1940 O O . LEU A 1 234 ? 23.038 40.391 50.851 1.00 32.34 231 LEU A O 1
ATOM 1945 N N . ARG A 1 235 ? 24.523 39.935 52.518 1.00 30.88 232 ARG A N 1
ATOM 1946 C CA . ARG A 1 235 ? 23.536 39.821 53.588 1.00 29.93 232 ARG A CA 1
ATOM 1947 C C . ARG A 1 235 ? 24.230 39.911 54.933 1.00 29.35 232 ARG A C 1
ATOM 1948 O O . ARG A 1 235 ? 25.337 39.397 55.126 1.00 29.66 232 ARG A O 1
ATOM 1956 N N . VAL A 1 236 ? 23.595 40.581 55.875 1.00 28.81 233 VAL A N 1
ATOM 1957 C CA . VAL A 1 236 ? 24.161 40.651 57.219 1.00 27.86 233 VAL A CA 1
ATOM 1958 C C . VAL A 1 236 ? 23.342 39.766 58.132 1.00 27.30 233 VAL A C 1
ATOM 1959 O O . VAL A 1 236 ? 22.143 39.875 58.141 1.00 26.66 233 VAL A O 1
ATOM 1963 N N . VAL A 1 237 ? 24.003 38.870 58.858 1.00 27.08 234 VAL A N 1
ATOM 1964 C CA . VAL A 1 237 ? 23.318 37.992 59.827 1.00 27.33 234 VAL A CA 1
ATOM 1965 C C . VAL A 1 237 ? 23.847 38.288 61.234 1.00 27.99 234 VAL A C 1
ATOM 1966 O O . VAL A 1 237 ? 24.902 38.932 61.398 1.00 27.80 234 VAL A O 1
ATOM 1970 N N . ALA A 1 238 ? 23.123 37.857 62.258 1.00 28.30 235 ALA A N 1
ATOM 1971 C CA . ALA A 1 238 ? 23.528 38.249 63.599 1.00 28.80 235 ALA A CA 1
ATOM 1972 C C . ALA A 1 238 ? 23.556 37.114 64.583 1.00 29.48 235 ALA A C 1
ATOM 1973 O O . ALA A 1 238 ? 22.570 36.369 64.720 1.00 29.64 235 ALA A O 1
ATOM 1975 N N . LEU A 1 239 ? 24.709 36.979 65.244 1.00 29.92 236 LEU A N 1
ATOM 1976 C CA . LEU A 1 239 ? 24.881 36.035 66.357 1.00 30.81 236 LEU A CA 1
ATOM 1977 C C . LEU A 1 239 ? 24.072 36.498 67.590 1.00 30.39 236 LEU A C 1
ATOM 1978 O O . LEU A 1 239 ? 23.853 37.696 67.756 1.00 30.59 236 LEU A O 1
ATOM 1983 N N . SER A 1 240 ? 23.624 35.565 68.430 1.00 29.95 237 SER A N 1
ATOM 1984 C CA . SER A 1 240 ? 23.039 35.959 69.734 1.00 30.57 237 SER A CA 1
ATOM 1985 C C . SER A 1 240 ? 24.148 36.347 70.736 1.00 31.06 237 SER A C 1
ATOM 1986 O O . SER A 1 240 ? 24.056 37.391 71.351 1.00 32.72 237 SER A O 1
ATOM 1989 N N . GLY A 1 241 ? 25.185 35.519 70.877 1.00 30.59 238 GLY A N 1
ATOM 1990 C CA . GLY A 1 241 ? 26.373 35.849 71.654 1.00 30.37 238 GLY A CA 1
ATOM 1991 C C . GLY A 1 241 ? 26.188 35.942 73.157 1.00 30.78 238 GLY A C 1
ATOM 1992 O O . GLY A 1 241 ? 26.959 36.613 73.818 1.00 30.19 238 GLY A O 1
ATOM 1993 N N . GLY A 1 242 ? 25.165 35.288 73.702 1.00 30.96 239 GLY A N 1
ATOM 1994 C CA . GLY A 1 242 ? 24.928 35.347 75.135 1.00 31.87 239 GLY A CA 1
ATOM 1995 C C . GLY A 1 242 ? 23.588 35.941 75.535 1.00 32.11 239 GLY A C 1
ATOM 1996 O O . GLY A 1 242 ? 23.174 35.826 76.689 1.00 32.94 239 GLY A O 1
ATOM 1997 N N . TYR A 1 243 ? 22.895 36.569 74.600 1.00 31.99 240 TYR A N 1
ATOM 1998 C CA . TYR A 1 243 ? 21.547 37.055 74.888 1.00 31.96 240 TYR A CA 1
ATOM 1999 C C . TYR A 1 243 ? 20.559 35.909 74.855 1.00 31.64 240 TYR A C 1
ATOM 2000 O O . TYR A 1 243 ? 20.742 34.970 74.084 1.00 32.45 240 TYR A O 1
ATOM 2009 N N . SER A 1 244 ? 19.506 35.974 75.661 1.00 31.22 241 SER A N 1
ATOM 2010 C CA . SER A 1 244 ? 18.426 34.975 75.555 1.00 31.60 241 SER A CA 1
ATOM 2011 C C . SER A 1 244 ? 17.723 35.122 74.200 1.00 31.69 241 SER A C 1
ATOM 2012 O O . SER A 1 244 ? 17.862 36.170 73.544 1.00 31.77 241 SER A O 1
ATOM 2015 N N . ARG A 1 245 ? 16.934 34.126 73.800 1.00 31.51 242 ARG A N 1
ATOM 2016 C CA . ARG A 1 245 ? 16.216 34.242 72.530 1.00 31.80 242 ARG A CA 1
ATOM 2017 C C . ARG A 1 245 ? 15.321 35.478 72.463 1.00 32.10 242 ARG A C 1
ATOM 2018 O O . ARG A 1 245 ? 15.251 36.131 71.419 1.00 32.86 242 ARG A O 1
ATOM 2026 N N A GLU A 1 246 ? 14.639 35.772 73.572 0.50 32.05 243 GLU A N 1
ATOM 2027 N N B GLU A 1 246 ? 14.652 35.792 73.568 0.50 31.99 243 GLU A N 1
ATOM 2028 C CA A GLU A 1 246 ? 13.747 36.923 73.695 0.50 31.77 243 GLU A CA 1
ATOM 2029 C CA B GLU A 1 246 ? 13.748 36.931 73.632 0.50 31.63 243 GLU A CA 1
ATOM 2030 C C A GLU A 1 246 ? 14.493 38.260 73.603 0.50 31.25 243 GLU A C 1
ATOM 2031 C C B GLU A 1 246 ? 14.491 38.274 73.600 0.50 31.17 243 GLU A C 1
ATOM 2032 O O A GLU A 1 246 ? 14.013 39.209 72.984 0.50 30.87 243 GLU A O 1
ATOM 2033 O O B GLU A 1 246 ? 14.006 39.242 73.018 0.50 30.79 243 GLU A O 1
ATOM 2044 N N . GLN A 1 247 ? 15.665 38.330 74.225 1.00 31.05 244 GLN A N 1
ATOM 2045 C CA . GLN A 1 247 ? 16.500 39.523 74.150 1.00 30.53 244 GLN A CA 1
ATOM 2046 C C . GLN A 1 247 ? 17.130 39.698 72.746 1.00 30.29 244 GLN A C 1
ATOM 2047 O O . GLN A 1 247 ? 17.122 40.803 72.198 1.00 30.81 244 GLN A O 1
ATOM 2053 N N . ALA A 1 248 ? 17.686 38.632 72.171 1.00 28.97 245 ALA A N 1
ATOM 2054 C CA . ALA A 1 248 ? 18.295 38.762 70.857 1.00 29.28 245 ALA A CA 1
ATOM 2055 C C . ALA A 1 248 ? 17.249 39.224 69.849 1.00 29.37 245 ALA A C 1
ATOM 2056 O O . ALA A 1 248 ? 17.510 40.144 69.074 1.00 29.48 245 ALA A O 1
ATOM 2058 N N . ASN A 1 249 ? 16.073 38.597 69.875 1.00 29.97 246 ASN A N 1
ATOM 2059 C CA . ASN A 1 249 ? 14.960 38.958 68.973 1.00 30.45 246 ASN A CA 1
ATOM 2060 C C . ASN A 1 249 ? 14.554 40.435 69.100 1.00 31.32 246 ASN A C 1
ATOM 2061 O O . ASN A 1 249 ? 14.430 41.143 68.087 1.00 30.74 246 ASN A O 1
ATOM 2066 N N . GLU A 1 250 ? 14.411 40.894 70.353 1.00 31.90 247 GLU A N 1
ATOM 2067 C CA . GLU A 1 250 ? 14.016 42.265 70.667 1.00 32.68 247 GLU A CA 1
ATOM 2068 C C . GLU A 1 250 ? 15.016 43.260 70.109 1.00 32.32 247 GLU A C 1
ATOM 2069 O O . GLU A 1 250 ? 14.640 44.221 69.461 1.00 32.28 247 GLU A O 1
ATOM 2075 N N . LEU A 1 251 ? 16.298 43.037 70.367 1.00 31.99 248 LEU A N 1
ATOM 2076 C CA . LEU A 1 251 ? 17.307 43.914 69.813 1.00 31.44 248 LEU A CA 1
ATOM 2077 C C . LEU A 1 251 ? 17.400 43.753 68.296 1.00 31.50 248 LEU A C 1
ATOM 2078 O O . LEU A 1 251 ? 17.582 44.732 67.580 1.00 31.67 248 LEU A O 1
ATOM 2083 N N . LEU A 1 252 ? 17.309 42.521 67.813 1.00 31.67 249 LEU A N 1
ATOM 2084 C CA . LEU A 1 252 ? 17.334 42.258 66.374 1.00 31.92 249 LEU A CA 1
ATOM 2085 C C . LEU A 1 252 ? 16.238 43.041 65.621 1.00 32.36 249 LEU A C 1
ATOM 2086 O O . LEU A 1 252 ? 16.531 43.626 64.568 1.00 32.31 249 LEU A O 1
ATOM 2091 N N . SER A 1 253 ? 15.013 43.069 66.166 1.00 32.61 250 SER A N 1
ATOM 2092 C CA . SER A 1 253 ? 13.892 43.889 65.614 1.00 34.15 250 SER A CA 1
ATOM 2093 C C . SER A 1 253 ? 14.229 45.367 65.364 1.00 34.44 250 SER A C 1
ATOM 2094 O O . SER A 1 253 ? 13.561 46.042 64.571 1.00 34.77 250 SER A O 1
ATOM 2097 N N . ARG A 1 254 ? 15.214 45.878 66.090 1.00 34.65 251 ARG A N 1
ATOM 2098 C CA . ARG A 1 254 ? 15.583 47.282 66.000 1.00 35.55 251 ARG A CA 1
ATOM 2099 C C . ARG A 1 254 ? 16.692 47.530 64.977 1.00 34.90 251 ARG A C 1
ATOM 2100 O O . ARG A 1 254 ? 17.044 48.684 64.692 1.00 35.26 251 ARG A O 1
ATOM 2108 N N . ASN A 1 255 ? 17.229 46.455 64.414 1.00 33.93 252 ASN A N 1
ATOM 2109 C CA . ASN A 1 255 ? 18.231 46.575 63.363 1.00 33.53 252 ASN A CA 1
ATOM 2110 C C . ASN A 1 255 ? 17.673 46.201 61.995 1.00 34.47 252 ASN A C 1
ATOM 2111 O O . ASN A 1 255 ? 17.549 45.000 61.633 1.00 34.49 252 ASN A O 1
ATOM 2116 N N . HIS A 1 256 ? 17.310 47.242 61.246 1.00 34.69 253 HIS A N 1
ATOM 2117 C CA . HIS A 1 256 ? 16.626 47.053 59.983 1.00 35.59 253 HIS A CA 1
ATOM 2118 C C . HIS A 1 256 ? 17.521 46.254 59.024 1.00 34.89 253 HIS A C 1
ATOM 2119 O O . HIS A 1 256 ? 18.727 46.527 58.934 1.00 35.10 253 HIS A O 1
ATOM 2126 N N . GLY A 1 257 ? 16.935 45.273 58.334 1.00 33.97 254 GLY A N 1
ATOM 2127 C CA . GLY A 1 257 ? 17.645 44.473 57.314 1.00 33.05 254 GLY A CA 1
ATOM 2128 C C . GLY A 1 257 ? 18.634 43.405 57.788 1.00 32.71 254 GLY A C 1
ATOM 2129 O O . GLY A 1 257 ? 19.204 42.699 56.959 1.00 33.73 254 GLY A O 1
ATOM 2130 N N . VAL A 1 258 ? 18.859 43.299 59.101 1.00 31.66 255 VAL A N 1
ATOM 2131 C CA . VAL A 1 258 ? 19.731 42.276 59.694 1.00 30.16 255 VAL A CA 1
ATOM 2132 C C . VAL A 1 258 ? 18.900 41.070 60.114 1.00 29.90 255 VAL A C 1
ATOM 2133 O O . VAL A 1 258 ? 17.939 41.222 60.862 1.00 29.14 255 VAL A O 1
ATOM 2137 N N . ILE A 1 259 ? 19.300 39.884 59.667 1.00 29.46 256 ILE A N 1
ATOM 2138 C CA . ILE A 1 259 ? 18.565 38.633 59.943 1.00 29.68 256 ILE A CA 1
ATOM 2139 C C . ILE A 1 259 ? 19.255 37.769 60.996 1.00 30.01 256 ILE A C 1
ATOM 2140 O O . ILE A 1 259 ? 20.438 37.944 61.264 1.00 31.39 256 ILE A O 1
ATOM 2145 N N . ALA A 1 260 ? 18.561 36.824 61.601 1.00 29.84 257 ALA A N 1
ATOM 2146 C CA . ALA A 1 260 ? 19.222 36.065 62.651 1.00 29.82 257 ALA A CA 1
ATOM 2147 C C . ALA A 1 260 ? 20.136 34.983 62.106 1.00 30.19 257 ALA A C 1
ATOM 2148 O O . ALA A 1 260 ? 19.995 34.552 60.967 1.00 30.10 257 ALA A O 1
ATOM 2150 N N . SER A 1 261 ? 21.093 34.575 62.938 1.00 31.07 258 SER A N 1
ATOM 2151 C CA . SER A 1 261 ? 21.883 33.364 62.704 1.00 31.54 258 SER A CA 1
ATOM 2152 C C . SER A 1 261 ? 22.184 32.759 64.068 1.00 31.64 258 SER A C 1
ATOM 2153 O O . SER A 1 261 ? 23.265 32.958 64.632 1.00 31.62 258 SER A O 1
ATOM 2156 N N . PHE A 1 262 ? 21.215 32.035 64.617 1.00 32.19 259 PHE A N 1
ATOM 2157 C CA . PHE A 1 262 ? 21.307 31.604 66.038 1.00 32.24 259 PHE A CA 1
ATOM 2158 C C . PHE A 1 262 ? 21.584 30.140 66.161 1.00 32.67 259 PHE A C 1
ATOM 2159 O O . PHE A 1 262 ? 21.123 29.333 65.339 1.00 33.44 259 PHE A O 1
ATOM 2167 N N . SER A 1 263 ? 22.319 29.784 67.204 1.00 33.23 260 SER A N 1
ATOM 2168 C CA . SER A 1 263 ? 22.552 28.390 67.473 1.00 33.26 260 SER A CA 1
ATOM 2169 C C . SER A 1 263 ? 21.737 27.979 68.698 1.00 33.69 260 SER A C 1
ATOM 2170 O O . SER A 1 263 ? 20.536 27.690 68.569 1.00 33.81 260 SER A O 1
ATOM 2173 N N A ARG A 1 264 ? 22.355 27.965 69.871 0.50 33.79 261 ARG A N 1
ATOM 2174 N N B ARG A 1 264 ? 22.384 27.956 69.864 0.50 33.76 261 ARG A N 1
ATOM 2175 C CA A ARG A 1 264 ? 21.668 27.520 71.085 0.50 34.18 261 ARG A CA 1
ATOM 2176 C CA B ARG A 1 264 ? 21.743 27.646 71.151 0.50 34.11 261 ARG A CA 1
ATOM 2177 C C A ARG A 1 264 ? 20.380 28.304 71.407 0.50 33.86 261 ARG A C 1
ATOM 2178 C C B ARG A 1 264 ? 20.363 28.276 71.270 0.50 33.83 261 ARG A C 1
ATOM 2179 O O A ARG A 1 264 ? 19.465 27.744 72.010 0.50 33.66 261 ARG A O 1
ATOM 2180 O O B ARG A 1 264 ? 19.391 27.605 71.602 0.50 33.68 261 ARG A O 1
ATOM 2195 N N . ALA A 1 265 ? 20.301 29.577 70.999 1.00 33.75 262 ALA A N 1
ATOM 2196 C CA . ALA A 1 265 ? 19.089 30.395 71.258 1.00 33.80 262 ALA A CA 1
ATOM 2197 C C . ALA A 1 265 ? 17.846 29.943 70.489 1.00 33.69 262 ALA A C 1
ATOM 2198 O O . ALA A 1 265 ? 16.720 30.071 70.983 1.00 33.52 262 ALA A O 1
ATOM 2200 N N . LEU A 1 266 ? 18.060 29.427 69.274 1.00 33.55 263 LEU A N 1
ATOM 2201 C CA . LEU A 1 266 ? 16.989 28.930 68.421 1.00 33.55 263 LEU A CA 1
ATOM 2202 C C . LEU A 1 266 ? 16.318 27.745 69.041 1.00 34.37 263 LEU A C 1
ATOM 2203 O O . LEU A 1 266 ? 15.173 27.407 68.693 1.00 34.60 263 LEU A O 1
ATOM 2208 N N . VAL A 1 267 ? 17.033 27.129 69.977 1.00 35.25 264 VAL A N 1
ATOM 2209 C CA . VAL A 1 267 ? 16.802 25.751 70.329 1.00 36.03 264 VAL A CA 1
ATOM 2210 C C . VAL A 1 267 ? 16.541 25.613 71.818 1.00 36.70 264 VAL A C 1
ATOM 2211 O O . VAL A 1 267 ? 16.181 24.542 72.277 1.00 37.73 264 VAL A O 1
ATOM 2215 N N . GLU A 1 268 ? 16.665 26.717 72.554 1.00 36.86 265 GLU A N 1
ATOM 2216 C CA . GLU A 1 268 ? 16.325 26.751 73.986 1.00 38.22 265 GLU A CA 1
ATOM 2217 C C . GLU A 1 268 ? 14.865 26.289 74.200 1.00 38.44 265 GLU A C 1
ATOM 2218 O O . GLU A 1 268 ? 13.961 26.672 73.437 1.00 38.66 265 GLU A O 1
ATOM 2224 N N . GLY A 1 269 ? 14.646 25.434 75.197 1.00 38.01 266 GLY A N 1
ATOM 2225 C CA . GLY A 1 269 ? 13.331 24.802 75.360 1.00 37.65 266 GLY A CA 1
ATOM 2226 C C . GLY A 1 269 ? 13.223 23.380 74.814 1.00 37.82 266 GLY A C 1
ATOM 2227 O O . GLY A 1 269 ? 12.471 22.565 75.356 1.00 38.35 266 GLY A O 1
ATOM 2228 N N . LEU A 1 270 ? 13.956 23.073 73.737 1.00 37.03 267 LEU A N 1
ATOM 2229 C CA . LEU A 1 270 ? 13.909 21.747 73.123 1.00 35.82 267 LEU A CA 1
ATOM 2230 C C . LEU A 1 270 ? 14.672 20.732 73.953 1.00 35.61 267 LEU A C 1
ATOM 2231 O O . LEU A 1 270 ? 15.726 21.048 74.493 1.00 35.50 267 LEU A O 1
ATOM 2236 N N . SER A 1 271 ? 14.152 19.511 74.063 1.00 35.30 268 SER A N 1
ATOM 2237 C CA . SER A 1 271 ? 14.871 18.452 74.812 1.00 34.90 268 SER A CA 1
ATOM 2238 C C . SER A 1 271 ? 14.698 17.054 74.220 1.00 35.51 268 SER A C 1
ATOM 2239 O O . SER A 1 271 ? 13.756 16.780 73.460 1.00 34.96 268 SER A O 1
ATOM 2242 N N . ALA A 1 272 ? 15.612 16.174 74.605 1.00 36.17 269 ALA A N 1
ATOM 2243 C CA . ALA A 1 272 ? 15.624 14.796 74.136 1.00 37.35 269 ALA A CA 1
ATOM 2244 C C . ALA A 1 272 ? 14.306 14.041 74.388 1.00 38.07 269 ALA A C 1
ATOM 2245 O O . ALA A 1 272 ? 13.741 13.444 73.469 1.00 38.09 269 ALA A O 1
ATOM 2247 N N . ARG A 1 273 ? 13.835 14.099 75.633 1.00 38.90 270 ARG A N 1
ATOM 2248 C CA . ARG A 1 273 ? 12.732 13.275 76.133 1.00 39.68 270 ARG A CA 1
ATOM 2249 C C . ARG A 1 273 ? 11.386 14.045 76.249 1.00 39.37 270 ARG A C 1
ATOM 2250 O O . ARG A 1 273 ? 10.563 13.803 77.137 1.00 39.50 270 ARG A O 1
ATOM 2258 N N . GLN A 1 274 ? 11.185 14.987 75.344 1.00 38.77 271 GLN A N 1
ATOM 2259 C CA . GLN A 1 274 ? 9.902 15.626 75.200 1.00 38.36 271 GLN A CA 1
ATOM 2260 C C . GLN A 1 274 ? 9.232 14.963 73.998 1.00 37.81 271 GLN A C 1
ATOM 2261 O O . GLN A 1 274 ? 9.911 14.439 73.104 1.00 37.24 271 GLN A O 1
ATOM 2267 N N . THR A 1 275 ? 7.906 14.970 73.971 1.00 37.65 272 THR A N 1
ATOM 2268 C CA . THR A 1 275 ? 7.194 14.375 72.845 1.00 37.53 272 THR A CA 1
ATOM 2269 C C . THR A 1 275 ? 7.532 15.082 71.543 1.00 38.16 272 THR A C 1
ATOM 2270 O O . THR A 1 275 ? 7.820 16.295 71.523 1.00 38.37 272 THR A O 1
ATOM 2274 N N . ASP A 1 276 ? 7.477 14.312 70.457 1.00 38.37 273 ASP A N 1
ATOM 2275 C CA . ASP A 1 276 ? 7.665 14.833 69.110 1.00 38.13 273 ASP A CA 1
ATOM 2276 C C . ASP A 1 276 ? 6.749 16.032 68.865 1.00 37.74 273 ASP A C 1
ATOM 2277 O O . ASP A 1 276 ? 7.175 17.028 68.248 1.00 37.72 273 ASP A O 1
ATOM 2282 N N . ALA A 1 277 ? 5.506 15.927 69.345 1.00 36.87 274 ALA A N 1
ATOM 2283 C CA . ALA A 1 277 ? 4.491 16.978 69.168 1.00 36.23 274 ALA A CA 1
ATOM 2284 C C . ALA A 1 277 ? 4.899 18.307 69.788 1.00 35.54 274 ALA A C 1
ATOM 2285 O O . ALA A 1 277 ? 4.754 19.349 69.150 1.00 35.99 274 ALA A O 1
ATOM 2287 N N . GLU A 1 278 ? 5.420 18.270 71.010 1.00 34.40 275 GLU A N 1
ATOM 2288 C CA . GLU A 1 278 ? 5.828 19.498 71.680 1.00 34.15 275 GLU A CA 1
ATOM 2289 C C . GLU A 1 278 ? 7.092 20.061 71.020 1.00 34.40 275 GLU A C 1
ATOM 2290 O O . GLU A 1 278 ? 7.226 21.294 70.855 1.00 34.18 275 GLU A O 1
ATOM 2296 N N . PHE A 1 279 ? 8.002 19.152 70.655 1.00 33.52 276 PHE A N 1
ATOM 2297 C CA . PHE A 1 279 ? 9.260 19.528 70.017 1.00 33.48 276 PHE A CA 1
ATOM 2298 C C . PHE A 1 279 ? 8.997 20.361 68.747 1.00 33.80 276 PHE A C 1
ATOM 2299 O O . PHE A 1 279 ? 9.634 21.401 68.577 1.00 34.02 276 PHE A O 1
ATOM 2307 N N A ASN A 1 280 ? 8.045 19.924 67.918 0.50 33.56 277 ASN A N 1
ATOM 2308 N N B ASN A 1 280 ? 8.074 19.916 67.881 0.50 34.16 277 ASN A N 1
ATOM 2309 C CA A ASN A 1 280 ? 7.720 20.604 66.671 0.50 33.45 277 ASN A CA 1
ATOM 2310 C CA B ASN A 1 280 ? 7.724 20.655 66.656 0.50 34.22 277 ASN A CA 1
ATOM 2311 C C A ASN A 1 280 ? 7.022 21.931 66.915 0.50 33.73 277 ASN A C 1
ATOM 2312 C C B ASN A 1 280 ? 7.125 21.989 67.017 0.50 34.24 277 ASN A C 1
ATOM 2313 O O A ASN A 1 280 ? 7.261 22.911 66.202 0.50 33.93 277 ASN A O 1
ATOM 2314 O O B ASN A 1 280 ? 7.559 23.031 66.509 0.50 34.41 277 ASN A O 1
ATOM 2323 N N . ALA A 1 281 ? 6.144 21.950 67.917 1.00 33.95 278 ALA A N 1
ATOM 2324 C CA . ALA A 1 281 ? 5.356 23.138 68.256 1.00 33.57 278 ALA A CA 1
ATOM 2325 C C . ALA A 1 281 ? 6.267 24.266 68.764 1.00 33.37 278 ALA A C 1
ATOM 2326 O O . ALA A 1 281 ? 6.235 25.406 68.246 1.00 32.73 278 ALA A O 1
ATOM 2336 N N . LEU A 1 283 ? 9.563 24.334 68.480 1.00 33.26 280 LEU A N 1
ATOM 2337 C CA . LEU A 1 283 ? 10.481 24.667 67.388 1.00 32.98 280 LEU A CA 1
ATOM 2338 C C . LEU A 1 283 ? 9.820 25.609 66.385 1.00 32.99 280 LEU A C 1
ATOM 2339 O O . LEU A 1 283 ? 10.451 26.545 65.935 1.00 33.15 280 LEU A O 1
ATOM 2344 N N A GLU A 1 284 ? 8.551 25.354 66.062 0.50 33.08 281 GLU A N 1
ATOM 2345 N N B GLU A 1 284 ? 8.559 25.370 66.043 0.50 33.14 281 GLU A N 1
ATOM 2346 C CA A GLU A 1 284 ? 7.814 26.179 65.110 0.50 33.38 281 GLU A CA 1
ATOM 2347 C CA B GLU A 1 284 ? 7.888 26.244 65.095 0.50 33.40 281 GLU A CA 1
ATOM 2348 C C A GLU A 1 284 ? 7.651 27.597 65.654 0.50 33.22 281 GLU A C 1
ATOM 2349 C C B GLU A 1 284 ? 7.813 27.637 65.693 0.50 33.26 281 GLU A C 1
ATOM 2350 O O A GLU A 1 284 ? 7.759 28.573 64.897 0.50 33.65 281 GLU A O 1
ATOM 2351 O O B GLU A 1 284 ? 8.128 28.629 65.017 0.50 33.67 281 GLU A O 1
ATOM 2362 N N . ALA A 1 285 ? 7.419 27.710 66.965 1.00 32.81 282 ALA A N 1
ATOM 2363 C CA . ALA A 1 285 ? 7.179 29.014 67.605 1.00 31.96 282 ALA A CA 1
ATOM 2364 C C . ALA A 1 285 ? 8.423 29.888 67.705 1.00 30.99 282 ALA A C 1
ATOM 2365 O O . ALA A 1 285 ? 8.352 31.112 67.509 1.00 30.88 282 ALA A O 1
ATOM 2367 N N . SER A 1 286 ? 9.546 29.243 68.014 1.00 30.11 283 SER A N 1
ATOM 2368 C CA . SER A 1 286 ? 10.838 29.887 68.205 1.00 29.82 283 SER A CA 1
ATOM 2369 C C . SER A 1 286 ? 11.284 30.457 66.866 1.00 30.24 283 SER A C 1
ATOM 2370 O O . SER A 1 286 ? 11.733 31.608 66.765 1.00 29.77 283 SER A O 1
ATOM 2373 N N . ILE A 1 287 ? 11.110 29.634 65.835 1.00 30.15 284 ILE A N 1
ATOM 2374 C CA . ILE A 1 287 ? 11.370 30.000 64.471 1.00 30.53 284 ILE A CA 1
ATOM 2375 C C . ILE A 1 287 ? 10.476 31.170 64.078 1.00 30.64 284 ILE A C 1
ATOM 2376 O O . ILE A 1 287 ? 10.968 32.162 63.570 1.00 31.19 284 ILE A O 1
ATOM 2381 N N . GLU A 1 288 ? 9.180 31.085 64.335 1.00 30.88 285 GLU A N 1
ATOM 2382 C CA . GLU A 1 288 ? 8.289 32.203 63.990 1.00 31.10 285 GLU A CA 1
ATOM 2383 C C . GLU A 1 288 ? 8.767 33.493 64.657 1.00 31.21 285 GLU A C 1
ATOM 2384 O O . GLU A 1 288 ? 8.853 34.525 64.011 1.00 31.85 285 GLU A O 1
ATOM 2390 N N . ASP A 1 289 ? 9.118 33.410 65.935 1.00 31.16 286 ASP A N 1
ATOM 2391 C CA . ASP A 1 289 ? 9.630 34.555 66.677 1.00 31.80 286 ASP A CA 1
ATOM 2392 C C . ASP A 1 289 ? 10.895 35.140 66.072 1.00 31.26 286 ASP A C 1
ATOM 2393 O O . ASP A 1 289 ? 10.991 36.347 65.877 1.00 31.81 286 ASP A O 1
ATOM 2398 N N . VAL A 1 290 ? 11.847 34.281 65.740 1.00 30.77 287 VAL A N 1
ATOM 2399 C CA . VAL A 1 290 ? 13.136 34.723 65.220 1.00 30.34 287 VAL A CA 1
ATOM 2400 C C . VAL A 1 290 ? 12.907 35.293 63.820 1.00 31.01 287 VAL A C 1
ATOM 2401 O O . VAL A 1 290 ? 13.596 36.228 63.389 1.00 30.65 287 VAL A O 1
ATOM 2405 N N . TYR A 1 291 ? 11.906 34.754 63.125 1.00 30.38 288 TYR A N 1
ATOM 2406 C CA . TYR A 1 291 ? 11.622 35.189 61.772 1.00 30.80 288 TYR A CA 1
ATOM 2407 C C . TYR A 1 291 ? 11.093 36.618 61.760 1.00 30.43 288 TYR A C 1
ATOM 2408 O O . TYR A 1 291 ? 11.606 37.479 61.012 1.00 30.39 288 TYR A O 1
ATOM 2417 N N . GLN A 1 292 ? 10.066 36.846 62.585 1.00 29.91 289 GLN A N 1
ATOM 2418 C CA . GLN A 1 292 ? 9.422 38.148 62.729 1.00 29.41 289 GLN A CA 1
ATOM 2419 C C . GLN A 1 292 ? 10.454 39.210 63.137 1.00 29.52 289 GLN A C 1
ATOM 2420 O O . GLN A 1 292 ? 10.470 40.318 62.604 1.00 30.33 289 GLN A O 1
ATOM 2426 N N . ALA A 1 293 ? 11.337 38.872 64.058 1.00 29.05 290 ALA A N 1
ATOM 2427 C CA . ALA A 1 293 ? 12.443 39.771 64.396 1.00 29.17 290 ALA A CA 1
ATOM 2428 C C . ALA A 1 293 ? 13.432 39.992 63.219 1.00 29.77 290 ALA A C 1
ATOM 2429 O O . ALA A 1 293 ? 13.847 41.135 62.941 1.00 29.86 290 ALA A O 1
ATOM 2431 N N . SER A 1 294 ? 13.809 38.904 62.535 1.00 30.23 291 SER A N 1
ATOM 2432 C CA . SER A 1 294 ? 14.703 38.978 61.373 1.00 31.03 291 SER A CA 1
ATOM 2433 C C . SER A 1 294 ? 14.164 39.873 60.238 1.00 32.37 291 SER A C 1
ATOM 2434 O O . SER A 1 294 ? 14.940 40.632 59.622 1.00 32.65 291 SER A O 1
ATOM 2437 N N . ILE A 1 295 ? 12.852 39.816 59.969 1.00 33.30 292 ILE A N 1
ATOM 2438 C CA . ILE A 1 295 ? 12.298 40.562 58.813 1.00 34.13 292 ILE A CA 1
ATOM 2439 C C . ILE A 1 295 ? 12.086 42.074 58.986 1.00 35.34 292 ILE A C 1
ATOM 2440 O O . ILE A 1 295 ? 11.829 42.758 58.004 1.00 34.63 292 ILE A O 1
ATOM 2445 N N . LYS A 1 296 ? 12.193 42.600 60.214 1.00 37.43 293 LYS A N 1
ATOM 2446 C CA . LYS A 1 296 ? 12.006 44.054 60.422 1.00 38.70 293 LYS A CA 1
ATOM 2447 C C . LYS A 1 296 ? 13.130 44.878 59.765 1.00 39.23 293 LYS A C 1
ATOM 2448 O O . LYS A 1 296 ? 14.324 44.477 59.647 1.00 38.67 293 LYS A O 1
#

Secondary structure (DSSP, 8-state):
---HHHHH-----SEEEEE---GGGHHHHHHHTT--GGG--SS---HHHH------SGGGGSSSEEEEEE-TT----S---HHHHHHHHH--EEEE------PPPBTTEE----TTHHHHHHHHHHTT--EE--EEE-S--HHHHHHHHHHHHHHHHHHHTTT-EEPP-EEE-TT-TTHHHHHHHHHHHHHHHHH------EEEPPSSTTTTHHHHT-----EEE-TT--HHHHHHHHTTSTT-EEEESHHHHTT--TTS-HHHHH--HHHHHHHHHHHH-

Sequence (281 aa):
NANKEQLQQQRQQAPGFVGALDQSGGSTPKALKAYGIQPDDAYQSEEEEEFDLIHQRTRITSPAFATGKIIGVILFERTRGKIEGPTADFLWEKRHIVPFLKKVDKGLQDEANGVQLKPFPEELGKLCEEAVGYHVFGTKRSVIKQANEQGIRDIVEQQFQQQWGKEILSHGLVPILEPEVDIHCPEKAKAEEILKRRELLAQLDKTEPVLKITIPTVDNFYKEIIEHPLRVVALSGGYSREEQANELLSRNHGVIASFSRRALVEGLSARQTDAEFNNALEEASIEDVYQASIK

Solvent-accessible surface area: 12812 Å² total